Protein AF-A0A151WI60-F1 (afdb_monomer_lite)

Secondary structure (DSSP, 8-state):
--TTTS----SHHHHHHHHHHSSSSS--------GGG-B--HHHHHTS---SB-TTSPBP-GGG--EEEE-TT-TTEEEEESS--TTSPPEEEE---SSSPPPPGGG----BS--S--------SS--HHHHHHHHHHHHHHHHHHHHHHHHHTTSTTTHHHHHHHHHHHHHHHHHHHHHHH-HHHHHHHHT-TTTHHHHHHHHHHHHHHHHHHHTS--HHHHHHHHHHHHHHHHHHHHTTSTTHHHHHHHHHHHHH-

pLDDT: mean 81.34, std 10.95, range [43.22, 93.88]

Foldseek 3Di:
DVCVVVVDDDDPVVVVVCQQPVDPPDGDDDDDDDLQNAWDCVLVPVLWADDQAFPVRHGDDPVQWDDWDADPVQRQWIWTDSDPDPPDGTTIHGGHDPDDDRDDPVPRDIDRPDPDDPPPPPVPPQPDLVRLVVQLVVLQVQLLVLQLVLLVLLVPPPSLVSNVVSNVSSVVSNLVSLCSLQNPVRSVVCCPPPVQVVLSVLLVVLSVQLNCCVPPVSHSVSNNVSSVSNSVSSVVSSLVSDPCSVVVVVVVVVVVVD

Organism: NCBI:txid64791

Sequence (258 aa):
MSLKKNNLLFVPQDYYNVIKKCRKGNNFILNEMKQEDFISTRFLEDAVFKRVKNSNGETINWLKICWMRFLRNEPYKIFYKISMDENAEFKILDLLPRRGRPRKFENIVLTPLYKNIRQIVMDQTTLSWSTRIKGFAICFIVGILCSFLGSFALFLQKGLAVFAVFYTLGNIISLASTCFLMGPCNQFKKMFASTRIIATILVFVSIALTFFAAVHLHNPGLALLFIIIQSLAMTWYSLSYIPYARDAVKKTVEACVT

Radius of gyration: 32.62 Å; chains: 1; bounding box: 65×48×84 Å

Structure (mmCIF, N/CA/C/O backbone):
data_AF-A0A151WI60-F1
#
_entry.id   AF-A0A151WI60-F1
#
loop_
_atom_site.group_PDB
_atom_site.id
_atom_site.type_symbol
_atom_site.label_atom_id
_atom_site.label_alt_id
_atom_site.label_comp_id
_atom_site.label_asym_id
_atom_site.label_entity_id
_atom_site.label_seq_id
_atom_site.pdbx_PDB_ins_code
_atom_site.Cartn_x
_atom_site.Cartn_y
_atom_site.Cartn_z
_atom_site.occupancy
_atom_site.B_iso_or_equiv
_atom_site.auth_seq_id
_atom_site.auth_comp_id
_atom_site.auth_asym_id
_atom_site.auth_atom_id
_atom_site.pdbx_PDB_model_num
ATOM 1 N N . MET A 1 1 ? -11.661 12.453 -22.209 1.00 44.44 1 MET A N 1
ATOM 2 C CA . MET A 1 1 ? -13.138 12.546 -22.080 1.00 44.44 1 MET A CA 1
ATOM 3 C C . MET A 1 1 ? -13.867 11.209 -22.293 1.00 44.44 1 MET A C 1
ATOM 5 O O . MET A 1 1 ? -14.920 11.036 -21.701 1.00 44.44 1 MET A O 1
ATOM 9 N N . SER A 1 2 ? -13.324 10.244 -23.058 1.00 43.22 2 SER A N 1
ATOM 10 C CA . SER A 1 2 ? -14.007 8.960 -23.344 1.00 43.22 2 SER A CA 1
ATOM 11 C C . SER A 1 2 ? -14.120 7.992 -22.152 1.00 43.22 2 SER A C 1
ATOM 13 O O . SER A 1 2 ? -15.103 7.270 -22.049 1.00 43.22 2 SER A O 1
ATOM 15 N N . LEU A 1 3 ? -13.148 7.986 -21.232 1.00 49.28 3 LEU A N 1
ATOM 16 C CA . LEU A 1 3 ? -13.117 7.037 -20.106 1.00 49.28 3 LEU A CA 1
ATOM 17 C C . LEU A 1 3 ? -14.168 7.317 -19.019 1.00 49.28 3 LEU A C 1
ATOM 19 O O . LEU A 1 3 ? -14.596 6.398 -18.340 1.00 49.28 3 LEU A O 1
ATOM 23 N N . LYS A 1 4 ? -14.630 8.568 -18.880 1.00 50.47 4 LYS A N 1
ATOM 24 C CA . LYS A 1 4 ? -15.654 8.941 -17.885 1.00 50.47 4 LYS A CA 1
ATOM 25 C C . LYS A 1 4 ? -17.068 8.471 -18.259 1.00 50.47 4 LYS A C 1
ATOM 27 O O . LYS A 1 4 ? -17.947 8.503 -17.409 1.00 50.47 4 LYS A O 1
ATOM 32 N N . LYS A 1 5 ? -17.301 8.100 -19.527 1.00 50.84 5 LYS A N 1
ATOM 33 C CA . LYS A 1 5 ? -18.628 7.720 -20.046 1.00 50.84 5 LYS A CA 1
ATOM 34 C C . LYS A 1 5 ? -18.864 6.205 -20.019 1.00 50.84 5 LYS A C 1
ATOM 36 O O . LYS A 1 5 ? -20.001 5.778 -19.872 1.00 50.84 5 LYS A O 1
ATOM 41 N N . ASN A 1 6 ? -17.794 5.413 -20.099 1.00 48.19 6 ASN A N 1
ATOM 42 C CA . ASN A 1 6 ? -17.843 3.953 -20.052 1.00 48.19 6 ASN A CA 1
ATOM 43 C C . ASN A 1 6 ? -17.413 3.511 -18.656 1.00 48.19 6 ASN A C 1
ATOM 45 O O . ASN A 1 6 ? -16.252 3.188 -18.427 1.00 48.19 6 ASN A O 1
ATOM 49 N N . ASN A 1 7 ? -18.342 3.597 -17.707 1.00 49.25 7 ASN A N 1
ATOM 50 C CA . ASN A 1 7 ? -18.043 3.516 -16.280 1.00 49.25 7 ASN A CA 1
ATOM 51 C C . ASN A 1 7 ? -17.561 2.143 -15.794 1.00 49.25 7 ASN A C 1
ATOM 53 O O . ASN A 1 7 ? -17.327 1.990 -14.600 1.00 49.25 7 ASN A O 1
ATOM 57 N N . LEU A 1 8 ? -17.418 1.148 -16.671 1.00 55.81 8 LEU A N 1
ATOM 58 C CA . LEU A 1 8 ? -16.927 -0.168 -16.300 1.00 55.81 8 LEU A CA 1
ATOM 59 C C . LEU A 1 8 ? -16.112 -0.763 -17.458 1.00 55.81 8 LEU A C 1
ATOM 61 O O . LEU A 1 8 ? -16.660 -1.138 -18.490 1.00 55.81 8 LEU A O 1
ATOM 65 N N . LEU A 1 9 ? -14.791 -0.800 -17.290 1.00 56.47 9 LEU A N 1
ATOM 66 C CA . LEU A 1 9 ? -13.876 -1.565 -18.135 1.00 56.47 9 LEU A CA 1
ATOM 67 C C . LEU A 1 9 ? -13.762 -2.950 -17.497 1.00 56.47 9 LEU A C 1
ATOM 69 O O . LEU A 1 9 ? -13.073 -3.098 -16.488 1.00 56.47 9 LEU A O 1
ATOM 73 N N . PHE A 1 10 ? -14.480 -3.935 -18.028 1.00 62.12 10 PHE A N 1
ATOM 74 C CA . PHE A 1 10 ? -14.496 -5.286 -17.452 1.00 62.12 10 PHE A CA 1
ATOM 75 C C . PHE A 1 10 ? -13.665 -6.272 -18.260 1.00 62.12 10 PHE A C 1
ATOM 77 O O . PHE A 1 10 ? -13.147 -7.238 -17.703 1.00 62.12 10 PHE A O 1
ATOM 84 N N . VAL A 1 11 ? -13.524 -6.026 -19.564 1.00 70.00 11 VAL A N 1
ATOM 85 C CA . VAL A 1 11 ? -12.871 -6.948 -20.493 1.00 70.00 11 VAL A CA 1
ATOM 86 C C . VAL A 1 11 ? -11.735 -6.217 -21.217 1.00 70.00 11 VAL A C 1
ATOM 88 O O . VAL A 1 11 ? -11.893 -5.046 -21.571 1.00 70.00 11 VAL A O 1
ATOM 91 N N . PRO A 1 12 ? -10.588 -6.872 -21.494 1.00 72.00 12 PRO A N 1
ATOM 92 C CA . PRO A 1 12 ? -9.499 -6.282 -22.283 1.00 72.00 12 PRO A CA 1
ATOM 93 C C . PRO A 1 12 ? -9.959 -5.632 -23.600 1.00 72.00 12 PRO A C 1
ATOM 95 O O . PRO A 1 12 ? -9.422 -4.602 -24.006 1.00 72.00 12 PRO A O 1
ATOM 98 N N . GLN A 1 13 ? -11.019 -6.166 -24.212 1.00 78.25 13 GLN A N 1
ATOM 99 C CA . GLN A 1 13 ? -11.620 -5.626 -25.430 1.00 78.25 13 GLN A CA 1
ATOM 100 C C . GLN A 1 13 ? -12.123 -4.181 -25.283 1.00 78.25 13 GLN A C 1
ATOM 102 O O . GLN A 1 13 ? -12.049 -3.391 -26.229 1.00 78.25 13 GLN A O 1
ATOM 107 N N . ASP A 1 14 ? -12.595 -3.801 -24.095 1.00 79.62 14 ASP A N 1
ATOM 108 C CA . ASP A 1 14 ? -13.085 -2.448 -23.839 1.00 79.62 14 ASP A CA 1
ATOM 109 C C . ASP A 1 14 ? -11.941 -1.432 -23.927 1.00 79.62 14 ASP A C 1
ATOM 111 O O . ASP A 1 14 ? -12.105 -0.345 -24.489 1.00 79.62 14 ASP A O 1
ATOM 115 N N . TYR A 1 15 ? -10.748 -1.813 -23.461 1.00 78.69 15 TYR A N 1
ATOM 116 C CA . TYR A 1 15 ? -9.545 -0.991 -23.569 1.00 78.69 15 TYR A CA 1
ATOM 117 C C . TYR A 1 15 ? -9.140 -0.781 -25.028 1.00 78.69 15 TYR A C 1
ATOM 119 O O . TYR A 1 15 ? -8.854 0.349 -25.429 1.00 78.69 15 TYR A O 1
ATOM 127 N N . TYR A 1 16 ? -9.175 -1.836 -25.845 1.00 83.50 16 TYR A N 1
ATOM 128 C CA . TYR A 1 16 ? -8.867 -1.754 -27.275 1.00 83.50 16 TYR A CA 1
ATOM 129 C C . TYR A 1 16 ? -9.793 -0.777 -28.000 1.00 83.50 16 TYR A C 1
ATOM 131 O O . TYR A 1 16 ? -9.340 0.077 -28.769 1.00 83.50 16 TYR A O 1
ATOM 139 N N . ASN A 1 17 ? -11.090 -0.847 -27.702 1.00 81.69 17 ASN A N 1
ATOM 140 C CA . ASN A 1 17 ? -12.099 0.035 -28.280 1.00 81.69 17 ASN A CA 1
ATOM 141 C C . ASN A 1 17 ? -11.917 1.496 -27.852 1.00 81.69 17 ASN A C 1
ATOM 143 O O . ASN A 1 17 ? -12.083 2.401 -28.675 1.00 81.69 17 ASN A O 1
ATOM 147 N N . VAL A 1 18 ? -11.547 1.739 -26.591 1.00 82.31 18 VAL A N 1
ATOM 148 C CA . VAL A 1 18 ? -11.238 3.088 -26.093 1.00 82.31 18 VAL A CA 1
ATOM 149 C C . VAL A 1 18 ? -10.007 3.656 -26.794 1.00 82.31 18 VAL A C 1
ATOM 151 O O . VAL A 1 18 ? -10.064 4.781 -27.285 1.00 82.31 18 VAL A O 1
ATOM 154 N N . ILE A 1 19 ? -8.919 2.887 -26.900 1.00 83.25 19 ILE A N 1
ATOM 155 C CA . ILE A 1 19 ? -7.677 3.339 -27.545 1.00 83.25 19 ILE A CA 1
ATOM 156 C C . ILE A 1 19 ? -7.929 3.686 -29.017 1.00 83.25 19 ILE A C 1
ATOM 158 O O . ILE A 1 19 ? -7.551 4.772 -29.458 1.00 83.25 19 ILE A O 1
ATOM 162 N N . LYS A 1 20 ? -8.643 2.827 -29.759 1.00 82.94 20 LYS A N 1
ATOM 163 C CA . LYS A 1 20 ? -8.991 3.072 -31.171 1.00 82.94 20 LYS A CA 1
ATOM 164 C C . LYS A 1 20 ? -9.796 4.364 -31.364 1.00 82.94 20 LYS A C 1
ATOM 166 O O . LYS A 1 20 ? -9.563 5.081 -32.331 1.00 82.94 20 LYS A O 1
ATOM 171 N N . LYS A 1 21 ? -10.714 4.682 -30.441 1.00 81.00 21 LYS A N 1
ATOM 172 C CA . LYS A 1 21 ? -11.628 5.842 -30.526 1.00 81.00 21 LYS A CA 1
ATOM 173 C C . LYS A 1 21 ? -11.122 7.103 -29.814 1.00 81.00 21 LYS A C 1
ATOM 175 O O . LYS A 1 21 ? -11.803 8.127 -29.830 1.00 81.00 21 LYS A O 1
ATOM 180 N N . CYS A 1 22 ? -9.954 7.052 -29.171 1.00 80.12 22 CYS A N 1
ATOM 181 C CA . CYS A 1 22 ? -9.444 8.160 -28.360 1.00 80.12 22 CYS A CA 1
ATOM 182 C C . CYS A 1 22 ? -9.104 9.419 -29.178 1.00 80.12 22 CYS A C 1
ATOM 184 O O . CYS A 1 22 ? -9.192 10.524 -28.641 1.00 80.12 22 CYS A O 1
ATOM 186 N N . ARG A 1 23 ? -8.737 9.280 -30.458 1.00 80.94 23 ARG A N 1
ATOM 187 C CA . ARG A 1 23 ? -8.400 10.397 -31.355 1.00 80.94 23 ARG A CA 1
ATOM 188 C C . ARG A 1 23 ? -9.469 10.529 -32.443 1.00 80.94 23 ARG A C 1
ATOM 190 O O . ARG A 1 23 ? -9.835 9.539 -33.054 1.00 80.94 23 ARG A O 1
ATOM 197 N N . LYS A 1 24 ? -9.977 11.743 -32.687 1.00 75.25 24 LYS A N 1
ATOM 198 C CA . LYS A 1 24 ? -10.906 12.017 -33.800 1.00 75.25 24 LYS A CA 1
ATOM 199 C C . LYS A 1 24 ? -10.102 12.226 -35.091 1.00 75.25 24 LYS A C 1
ATOM 201 O O . LYS A 1 24 ? -9.196 13.056 -35.106 1.00 75.25 24 LYS A O 1
ATOM 206 N N . GLY A 1 25 ? -10.419 11.480 -36.149 1.00 78.38 25 GLY A N 1
ATOM 207 C CA . GLY A 1 25 ? -9.764 11.563 -37.463 1.00 78.38 25 GLY A CA 1
ATOM 208 C C . GLY A 1 25 ? -8.663 10.517 -37.639 1.00 78.38 25 GLY A C 1
ATOM 209 O O . GLY A 1 25 ? -8.888 9.488 -38.267 1.00 78.38 25 GLY A O 1
ATOM 210 N N . ASN A 1 26 ? -7.492 10.747 -37.040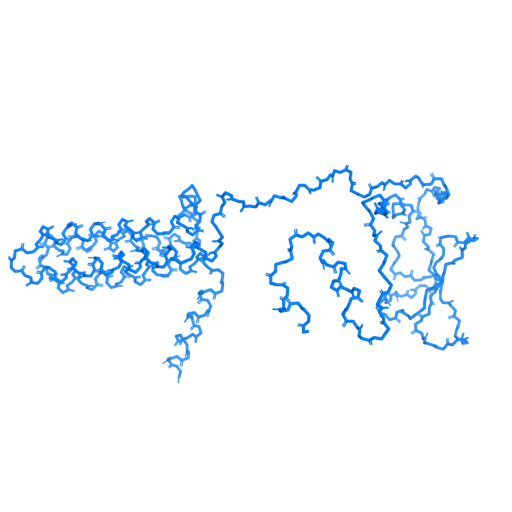 1.00 80.31 26 ASN A N 1
ATOM 211 C CA . ASN A 1 26 ? -6.360 9.817 -37.136 1.00 80.31 26 ASN A CA 1
ATOM 212 C C . ASN A 1 26 ? -6.398 8.807 -35.986 1.00 80.31 26 ASN A C 1
ATOM 214 O O . ASN A 1 26 ? -5.727 8.992 -34.968 1.00 80.31 26 ASN A O 1
ATOM 218 N N . ASN A 1 27 ? -7.212 7.765 -36.134 1.00 82.56 27 ASN A N 1
ATOM 219 C CA . ASN A 1 27 ? -7.301 6.690 -35.148 1.00 82.56 27 ASN A CA 1
ATOM 220 C C . ASN A 1 27 ? -5.934 6.010 -34.958 1.00 82.56 27 ASN A C 1
ATOM 222 O O . ASN A 1 27 ? -5.150 5.885 -35.900 1.00 82.56 27 ASN A O 1
ATOM 226 N N . PHE A 1 28 ? -5.646 5.552 -33.739 1.00 83.88 28 PHE A N 1
ATOM 227 C CA . PHE A 1 28 ? -4.436 4.774 -33.482 1.00 83.88 28 PHE A CA 1
ATOM 228 C C . PHE A 1 28 ? -4.532 3.393 -34.141 1.00 83.88 28 PHE A C 1
ATOM 230 O O . PHE A 1 28 ? -5.570 2.733 -34.062 1.00 83.88 28 PHE A O 1
ATOM 237 N N . ILE A 1 29 ? -3.428 2.940 -34.738 1.00 85.25 29 ILE A N 1
ATOM 238 C CA . ILE A 1 29 ? -3.278 1.555 -35.189 1.00 85.25 29 ILE A CA 1
ATOM 239 C C . ILE A 1 29 ? -2.997 0.716 -33.945 1.00 85.25 29 ILE A C 1
ATOM 241 O O . ILE A 1 29 ? -1.941 0.835 -33.326 1.00 85.25 29 ILE A O 1
ATOM 245 N N . LEU A 1 30 ? -3.975 -0.090 -33.545 1.00 84.44 30 LEU A N 1
ATOM 246 C CA . LEU A 1 30 ? -3.828 -0.994 -32.415 1.00 84.44 30 LEU A CA 1
ATOM 247 C C . LEU A 1 30 ? -3.271 -2.327 -32.918 1.00 84.44 30 LEU A C 1
ATOM 249 O O . LEU A 1 30 ? -3.946 -3.007 -33.688 1.00 84.44 30 LEU A O 1
ATOM 253 N N . ASN A 1 31 ? -2.078 -2.694 -32.456 1.00 86.81 31 ASN A N 1
ATOM 254 C CA . ASN A 1 31 ? -1.541 -4.037 -32.637 1.00 86.81 31 ASN A CA 1
ATOM 255 C C . ASN A 1 31 ? -1.786 -4.844 -31.357 1.00 86.81 31 ASN A C 1
ATOM 257 O O . ASN A 1 31 ? -1.260 -4.504 -30.294 1.00 86.81 31 ASN A O 1
ATOM 261 N N . GLU A 1 32 ? -2.638 -5.860 -31.442 1.00 85.62 32 GLU A N 1
ATOM 262 C CA . GLU A 1 32 ? -2.991 -6.705 -30.304 1.00 85.62 32 GLU A CA 1
ATOM 263 C C . GLU A 1 32 ? -1.873 -7.724 -30.076 1.00 85.62 32 GLU A C 1
ATOM 265 O O . GLU A 1 32 ? -1.683 -8.634 -30.876 1.00 85.62 32 GLU A O 1
ATOM 270 N N . MET A 1 33 ? -1.119 -7.547 -28.990 1.00 83.75 33 MET A N 1
ATOM 271 C CA . MET A 1 33 ? -0.059 -8.479 -28.611 1.00 83.75 33 MET A CA 1
ATOM 272 C C . MET A 1 33 ? -0.630 -9.616 -27.771 1.00 83.75 33 MET A C 1
ATOM 274 O O . MET A 1 33 ? -1.322 -9.389 -26.772 1.00 83.75 33 MET A O 1
ATOM 278 N N . LYS A 1 34 ? -0.296 -10.842 -28.150 1.00 83.88 34 LYS A N 1
ATOM 279 C CA . LYS A 1 34 ? -0.601 -12.056 -27.400 1.00 83.88 34 LYS A CA 1
ATOM 280 C C . LYS A 1 34 ? 0.530 -12.384 -26.436 1.00 83.88 34 LYS A C 1
ATOM 282 O O . LYS A 1 34 ? 1.647 -11.894 -26.556 1.00 83.88 34 LYS A O 1
ATOM 287 N N . GLN A 1 35 ? 0.257 -13.272 -25.482 1.00 80.19 35 GLN A N 1
ATOM 288 C CA . GLN A 1 35 ? 1.266 -13.736 -24.525 1.00 80.19 35 GLN A CA 1
ATOM 289 C C . GLN A 1 35 ? 2.497 -14.356 -25.216 1.00 80.19 35 GLN A C 1
ATOM 291 O O . GLN A 1 35 ? 3.612 -14.196 -24.725 1.00 80.19 35 GLN A O 1
ATOM 296 N N . GLU A 1 36 ? 2.292 -15.028 -26.351 1.00 84.25 36 GLU A N 1
ATOM 297 C CA . GLU A 1 36 ? 3.346 -15.635 -27.176 1.00 84.25 36 GLU A CA 1
ATOM 298 C C . GLU A 1 36 ? 4.303 -14.612 -27.807 1.00 84.25 36 GLU A C 1
ATOM 300 O O . GLU A 1 36 ? 5.475 -14.927 -28.005 1.00 84.25 36 GLU A O 1
ATOM 305 N N . ASP A 1 37 ? 3.855 -13.370 -28.010 1.00 87.94 37 ASP A N 1
ATOM 306 C CA . ASP A 1 37 ? 4.690 -12.290 -28.550 1.00 87.94 37 ASP A CA 1
ATOM 307 C C . ASP A 1 37 ? 5.709 -11.774 -27.518 1.00 87.94 37 ASP A C 1
ATOM 309 O O . ASP A 1 37 ? 6.698 -11.123 -27.863 1.00 87.94 37 ASP A O 1
ATOM 313 N N . PHE A 1 38 ? 5.502 -12.073 -26.229 1.00 88.19 38 PHE A N 1
ATOM 314 C CA . PHE A 1 38 ? 6.417 -11.683 -25.161 1.00 88.19 38 PHE A CA 1
ATOM 315 C C . PHE A 1 38 ? 7.513 -12.729 -24.983 1.00 88.19 38 PHE A C 1
ATOM 317 O O . PHE A 1 38 ? 7.348 -13.747 -24.306 1.00 88.19 38 PHE A O 1
ATOM 324 N N . ILE A 1 39 ? 8.677 -12.433 -25.546 1.00 90.88 39 ILE A N 1
ATOM 325 C CA . ILE A 1 39 ? 9.860 -13.292 -25.521 1.00 90.88 39 ILE A CA 1
ATOM 326 C C . ILE A 1 39 ? 10.828 -12.849 -24.414 1.00 90.88 39 ILE A C 1
ATOM 328 O O . ILE A 1 39 ? 11.001 -11.662 -24.142 1.00 90.88 39 ILE A O 1
ATOM 332 N N . SER A 1 40 ? 11.484 -13.808 -23.758 1.00 90.44 40 SER A N 1
ATOM 333 C CA . SER A 1 40 ? 12.514 -13.535 -22.755 1.00 90.44 40 SER A CA 1
ATOM 334 C C . SER A 1 40 ? 13.845 -13.138 -23.394 1.00 90.44 40 SER A C 1
ATOM 336 O O . SER A 1 40 ? 14.400 -13.875 -24.206 1.00 90.44 40 SER A O 1
ATOM 338 N N . THR A 1 41 ? 14.410 -12.015 -22.949 1.00 89.88 41 THR A N 1
ATOM 339 C CA . THR A 1 41 ? 15.728 -11.515 -23.378 1.00 89.88 41 THR A CA 1
ATOM 340 C C . THR A 1 41 ? 16.897 -12.100 -22.589 1.00 89.88 41 THR A C 1
ATOM 342 O O . THR A 1 41 ? 18.045 -11.832 -22.929 1.00 89.88 41 THR A O 1
ATOM 345 N N . ARG A 1 42 ? 16.647 -12.915 -21.554 1.00 87.69 42 ARG A N 1
ATOM 346 C CA . ARG A 1 42 ? 17.691 -13.372 -20.616 1.00 87.69 42 ARG A CA 1
ATOM 347 C C . ARG A 1 42 ? 18.875 -14.038 -21.309 1.00 87.69 42 ARG A C 1
ATOM 349 O O . ARG A 1 42 ? 20.011 -13.662 -21.065 1.00 87.69 42 ARG A O 1
ATOM 356 N N . PHE A 1 43 ? 18.614 -14.967 -22.225 1.00 87.56 43 PHE A N 1
ATOM 357 C CA . PHE A 1 43 ? 19.687 -15.672 -22.927 1.00 87.56 43 PHE A CA 1
ATOM 358 C C . PHE A 1 43 ? 20.504 -14.767 -23.861 1.00 87.56 43 PHE A C 1
ATOM 360 O O . PHE A 1 43 ? 21.682 -15.039 -24.087 1.00 87.56 43 PHE A O 1
ATOM 367 N N . LEU A 1 44 ? 19.897 -13.696 -24.386 1.00 87.50 44 LEU A N 1
ATOM 368 C CA . LEU A 1 44 ? 20.602 -12.676 -25.165 1.00 87.50 44 LEU A CA 1
ATOM 369 C C . LEU A 1 44 ? 21.456 -11.788 -24.255 1.00 87.50 44 LEU A C 1
ATOM 371 O O . LEU A 1 44 ? 22.594 -11.479 -24.596 1.00 87.50 44 LEU A O 1
ATOM 375 N N . GLU A 1 45 ? 20.927 -11.415 -23.089 1.00 86.94 45 GLU A N 1
ATOM 376 C CA . GLU A 1 45 ? 21.662 -10.641 -22.087 1.00 86.94 45 GLU A CA 1
ATOM 377 C C . GLU A 1 45 ? 22.869 -11.408 -21.547 1.00 86.94 45 GLU A C 1
ATOM 379 O O . GLU A 1 45 ? 23.947 -10.831 -21.455 1.00 86.94 45 GLU A O 1
ATOM 384 N N . ASP A 1 46 ? 22.726 -12.705 -21.268 1.00 85.38 46 ASP A N 1
ATOM 385 C CA . ASP A 1 46 ? 23.826 -13.565 -20.810 1.00 85.38 46 ASP A CA 1
ATOM 386 C C . ASP A 1 46 ? 24.915 -13.749 -21.881 1.00 85.38 46 ASP A C 1
ATOM 388 O O . ASP A 1 46 ? 26.075 -14.022 -21.567 1.00 85.38 46 ASP A O 1
ATOM 392 N N . ALA A 1 47 ? 24.557 -13.615 -23.162 1.00 86.06 47 ALA A N 1
ATOM 393 C CA . ALA A 1 47 ? 25.500 -13.706 -24.275 1.00 86.06 47 ALA A CA 1
ATOM 394 C C . ALA A 1 47 ? 26.317 -12.418 -24.486 1.00 86.06 47 ALA A C 1
ATOM 396 O O . ALA A 1 47 ? 27.309 -12.442 -25.221 1.00 86.06 47 ALA A O 1
ATOM 397 N N . VAL A 1 48 ? 25.911 -11.311 -23.861 1.00 87.62 48 VAL A N 1
ATOM 398 C CA . VAL A 1 48 ? 26.469 -9.970 -24.044 1.00 87.62 48 VAL A CA 1
ATOM 399 C C . VAL A 1 48 ? 27.122 -9.483 -22.755 1.00 87.62 48 VAL A C 1
ATOM 401 O O . VAL A 1 48 ? 26.616 -9.673 -21.654 1.00 87.62 48 VAL A O 1
ATOM 404 N N . PHE A 1 49 ? 28.241 -8.768 -22.870 1.00 86.19 49 PHE A N 1
ATOM 405 C CA . PHE A 1 49 ? 28.801 -8.067 -21.721 1.00 86.19 49 PHE A CA 1
ATOM 406 C C . PHE A 1 49 ? 28.267 -6.635 -21.631 1.00 86.19 49 PHE A C 1
ATOM 408 O O . PHE A 1 49 ? 28.500 -5.817 -22.521 1.00 86.19 49 PHE A O 1
ATOM 415 N N . LYS A 1 50 ? 27.619 -6.290 -20.513 1.00 83.25 50 LYS A N 1
ATOM 416 C CA . LYS A 1 50 ? 27.163 -4.917 -20.242 1.00 83.25 50 LYS A CA 1
ATOM 417 C C . LYS A 1 50 ? 28.372 -3.994 -20.046 1.00 83.25 50 LYS A C 1
ATOM 419 O O . LYS A 1 50 ? 29.152 -4.147 -19.105 1.00 83.25 50 LYS A O 1
ATOM 424 N N . ARG A 1 51 ? 28.554 -3.042 -20.962 1.00 83.81 51 ARG A N 1
ATOM 425 C CA . ARG A 1 51 ? 29.673 -2.089 -20.967 1.00 83.81 51 ARG A CA 1
ATOM 426 C C . ARG A 1 51 ? 29.257 -0.742 -20.386 1.00 83.81 51 ARG A C 1
ATOM 428 O O . ARG A 1 51 ? 28.168 -0.247 -20.653 1.00 83.81 51 ARG A O 1
ATOM 435 N N . VAL A 1 52 ? 30.174 -0.136 -19.636 1.00 83.81 52 VAL A N 1
ATOM 436 C CA . VAL A 1 52 ? 30.042 1.235 -19.105 1.00 83.81 52 VAL A CA 1
ATOM 437 C C . VAL A 1 52 ? 30.815 2.242 -19.965 1.00 83.81 52 VAL A C 1
ATOM 439 O O . VAL A 1 52 ? 30.481 3.424 -19.996 1.00 83.81 52 VAL A O 1
ATOM 442 N N . LYS A 1 53 ? 31.837 1.766 -20.685 1.00 88.19 53 LYS A N 1
ATOM 443 C CA . LYS A 1 53 ? 32.696 2.565 -21.560 1.00 88.19 53 LYS A CA 1
ATOM 444 C C . LYS A 1 53 ? 32.573 2.106 -23.009 1.00 88.19 53 LYS A C 1
ATOM 446 O O . LYS A 1 53 ? 32.352 0.917 -23.249 1.00 88.19 53 LYS A O 1
ATOM 451 N N . ASN A 1 54 ? 32.719 3.039 -23.941 1.00 88.69 54 ASN A N 1
ATOM 452 C CA . ASN A 1 54 ? 32.769 2.751 -25.371 1.00 88.69 54 ASN A CA 1
ATOM 453 C C . ASN A 1 54 ? 34.135 2.187 -25.790 1.00 88.69 54 ASN A C 1
ATOM 455 O O . ASN A 1 54 ? 35.054 2.087 -24.972 1.00 88.69 54 ASN A O 1
ATOM 459 N N . SER A 1 55 ? 34.271 1.820 -27.066 1.00 88.00 55 SER A N 1
ATOM 460 C CA . SER A 1 55 ? 35.534 1.301 -27.611 1.00 88.00 55 SER A CA 1
ATOM 461 C C . SER A 1 55 ? 36.688 2.312 -27.529 1.00 88.00 55 SER A C 1
ATOM 463 O O . SER A 1 55 ? 37.843 1.905 -27.493 1.00 88.00 55 SER A O 1
ATOM 465 N N . ASN A 1 56 ? 36.380 3.608 -27.409 1.00 86.38 56 ASN A N 1
ATOM 466 C CA . ASN A 1 56 ? 37.354 4.695 -27.269 1.00 86.38 56 ASN A CA 1
ATOM 467 C C . ASN A 1 56 ? 37.707 4.996 -25.794 1.00 86.38 56 ASN A C 1
ATOM 469 O O . ASN A 1 56 ? 38.480 5.907 -25.517 1.00 86.38 56 ASN A O 1
ATOM 473 N N . GLY A 1 57 ? 37.141 4.258 -24.829 1.00 85.56 57 GLY A N 1
ATOM 474 C CA . GLY A 1 57 ? 37.407 4.423 -23.395 1.00 85.56 57 GLY A CA 1
ATOM 475 C C . GLY A 1 57 ? 36.579 5.500 -22.680 1.00 85.56 57 GLY A C 1
ATOM 476 O O . GLY A 1 57 ? 36.729 5.673 -21.466 1.00 85.56 57 GLY A O 1
ATOM 477 N N . GLU A 1 58 ? 35.673 6.182 -23.379 1.00 88.75 58 GLU A N 1
ATOM 478 C CA . GLU A 1 58 ? 34.775 7.195 -22.818 1.00 88.75 58 GLU A CA 1
ATOM 479 C C . GLU A 1 58 ? 33.578 6.548 -22.109 1.00 88.75 58 GLU A C 1
ATOM 481 O O . GLU A 1 58 ? 33.026 5.547 -22.571 1.00 88.75 58 GLU A O 1
ATOM 486 N N . THR A 1 59 ? 33.123 7.144 -21.006 1.00 89.62 59 THR A N 1
ATOM 487 C CA . THR A 1 59 ? 31.920 6.693 -20.290 1.00 89.62 59 THR A CA 1
ATOM 488 C C . THR A 1 59 ? 30.655 6.988 -21.094 1.00 89.62 59 THR A C 1
ATOM 490 O O . THR A 1 59 ? 30.456 8.098 -21.588 1.00 89.62 59 THR A O 1
ATOM 493 N N . ILE A 1 60 ? 29.761 6.004 -21.186 1.00 89.00 60 ILE A N 1
ATOM 494 C CA . ILE A 1 60 ? 28.515 6.122 -21.946 1.00 89.00 60 ILE A CA 1
ATOM 495 C C . ILE A 1 60 ? 27.414 6.684 -21.057 1.00 89.00 60 ILE A C 1
ATOM 497 O O . ILE A 1 60 ? 27.061 6.098 -20.034 1.00 89.00 60 ILE A O 1
ATOM 501 N N . ASN A 1 61 ? 26.820 7.794 -21.489 1.00 89.31 61 ASN A N 1
ATOM 502 C CA . ASN A 1 61 ? 25.581 8.294 -20.915 1.00 89.31 61 ASN A CA 1
ATOM 503 C C . ASN A 1 61 ? 24.400 7.879 -21.799 1.00 89.31 61 ASN A C 1
ATOM 505 O O . ASN A 1 61 ? 24.100 8.539 -22.793 1.00 89.31 61 ASN A O 1
ATOM 509 N N . TRP A 1 62 ? 23.734 6.791 -21.410 1.00 87.75 62 TRP A N 1
ATOM 510 C CA . TRP A 1 62 ? 22.608 6.208 -22.143 1.00 87.75 62 TRP A CA 1
ATOM 511 C C . TRP A 1 62 ? 21.445 7.183 -22.363 1.00 87.75 62 TRP A C 1
ATOM 513 O O . TRP A 1 62 ? 20.794 7.118 -23.397 1.00 87.75 62 TRP A O 1
ATOM 523 N N . LEU A 1 63 ? 21.220 8.125 -21.440 1.00 90.88 63 LEU A N 1
ATOM 524 C CA . LEU A 1 63 ? 20.118 9.091 -21.525 1.00 90.88 63 LEU A CA 1
ATOM 525 C C . LEU A 1 63 ? 20.354 10.198 -22.559 1.00 90.88 63 LEU A C 1
ATOM 527 O O . LEU A 1 63 ? 19.408 10.872 -22.951 1.00 90.88 63 LEU A O 1
ATOM 531 N N . LYS A 1 64 ? 21.606 10.408 -22.986 1.00 90.31 64 LYS A N 1
ATOM 532 C CA . LYS A 1 64 ? 21.957 11.411 -24.002 1.00 90.31 64 LYS A CA 1
ATOM 533 C C . LYS A 1 64 ? 22.003 10.832 -25.418 1.00 90.31 64 LYS A C 1
ATOM 535 O O . LYS A 1 64 ? 22.277 11.567 -26.358 1.00 90.31 64 LYS A O 1
ATOM 540 N N . ILE A 1 65 ? 21.810 9.524 -25.582 1.00 91.69 65 ILE A N 1
ATOM 541 C CA . ILE A 1 65 ? 21.860 8.891 -26.900 1.00 91.69 65 ILE A CA 1
ATOM 542 C C . ILE A 1 65 ? 20.609 9.280 -27.691 1.00 91.69 65 ILE A C 1
ATOM 544 O O . ILE A 1 65 ? 19.491 9.073 -27.231 1.00 91.69 65 ILE A O 1
ATOM 548 N N . CYS A 1 66 ? 20.813 9.803 -28.898 1.00 91.75 66 CYS A N 1
ATOM 549 C CA . CYS A 1 66 ? 19.741 10.198 -29.810 1.00 91.75 66 CYS A CA 1
ATOM 550 C C . CYS A 1 66 ? 19.528 9.184 -30.940 1.00 91.75 66 CYS A C 1
ATOM 552 O O . CYS A 1 66 ? 18.405 9.009 -31.401 1.00 91.75 66 CYS A O 1
ATOM 554 N N . TRP A 1 67 ? 20.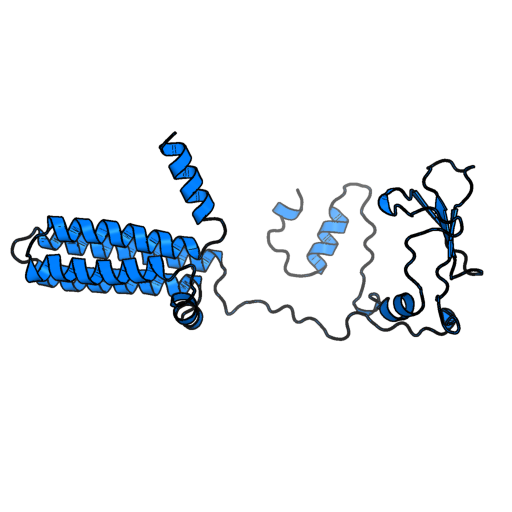590 8.492 -31.364 1.00 92.25 67 TRP A N 1
ATOM 555 C CA . TRP A 1 67 ? 20.539 7.513 -32.451 1.00 92.25 67 TRP A CA 1
ATOM 556 C C . TRP A 1 67 ? 21.176 6.207 -32.013 1.00 92.25 67 TRP A C 1
ATOM 558 O O . TRP A 1 67 ? 22.255 6.215 -31.421 1.00 92.25 67 TRP A O 1
ATOM 568 N N . MET A 1 68 ? 20.547 5.089 -32.367 1.00 92.94 68 MET A N 1
ATOM 569 C CA . MET A 1 68 ? 21.110 3.750 -32.223 1.00 92.94 68 MET A CA 1
ATOM 570 C C . MET A 1 68 ? 20.955 3.003 -33.541 1.00 92.94 68 MET A C 1
ATOM 572 O O . MET A 1 68 ? 19.888 3.010 -34.151 1.00 92.94 68 MET A O 1
ATOM 576 N N . ARG A 1 69 ? 22.024 2.346 -33.976 1.00 92.69 69 ARG A N 1
ATOM 577 C CA . ARG A 1 69 ? 22.075 1.552 -35.195 1.00 92.69 69 ARG A CA 1
ATOM 578 C C . ARG A 1 69 ? 22.669 0.187 -34.881 1.00 92.69 69 ARG A C 1
ATOM 580 O O . ARG A 1 69 ? 23.703 0.070 -34.224 1.00 92.69 69 ARG A O 1
ATOM 587 N N . PHE A 1 70 ? 22.003 -0.834 -35.403 1.00 91.50 70 PHE A N 1
ATOM 588 C CA . PHE A 1 70 ? 22.384 -2.232 -35.272 1.00 91.50 70 PHE A CA 1
ATOM 589 C C . PHE A 1 70 ? 22.590 -2.805 -36.670 1.00 91.50 70 PHE A C 1
ATOM 591 O O . PHE A 1 70 ? 21.744 -2.628 -37.548 1.00 91.50 70 PHE A O 1
ATOM 598 N N . LEU A 1 71 ? 23.724 -3.464 -36.890 1.00 91.31 71 LEU A N 1
ATOM 599 C CA . LEU A 1 71 ? 24.044 -4.109 -38.159 1.00 91.31 71 LEU A CA 1
ATOM 600 C C . LEU A 1 71 ? 23.943 -5.620 -37.985 1.00 91.31 71 LEU A C 1
ATOM 602 O O . LEU A 1 71 ? 24.548 -6.178 -37.074 1.00 91.31 71 LEU A O 1
ATOM 606 N N . ARG A 1 72 ? 23.224 -6.296 -38.889 1.00 87.88 72 ARG A N 1
ATOM 607 C CA . ARG A 1 72 ? 23.090 -7.762 -38.855 1.00 87.88 72 ARG A CA 1
ATOM 608 C C . ARG A 1 72 ? 24.453 -8.464 -38.950 1.00 87.88 72 ARG A C 1
ATOM 610 O O . ARG A 1 72 ? 24.661 -9.473 -38.290 1.00 87.88 72 ARG A O 1
ATOM 617 N N . ASN A 1 73 ? 25.378 -7.890 -39.720 1.00 90.06 73 ASN A N 1
ATOM 618 C CA . ASN A 1 73 ? 26.718 -8.440 -39.939 1.00 90.06 73 ASN A CA 1
ATOM 619 C C . ASN A 1 73 ? 27.634 -8.296 -38.711 1.00 90.06 73 ASN A C 1
ATOM 621 O O . ASN A 1 73 ? 28.594 -9.046 -38.572 1.00 90.06 73 ASN A O 1
ATOM 625 N N . GLU A 1 74 ? 27.342 -7.351 -37.814 1.00 89.62 74 GLU A N 1
ATOM 626 C CA . GLU A 1 74 ? 28.145 -7.071 -36.620 1.00 89.62 74 GLU A CA 1
ATOM 627 C C . GLU A 1 74 ? 27.252 -7.027 -35.372 1.00 89.62 74 GLU A C 1
ATOM 629 O O . GLU A 1 74 ? 27.062 -5.974 -34.759 1.00 89.62 74 GLU A O 1
ATOM 634 N N . PRO A 1 75 ? 26.687 -8.169 -34.955 1.00 86.75 75 PRO A N 1
ATOM 635 C CA . PRO A 1 75 ? 25.584 -8.180 -33.999 1.00 86.75 75 PRO A CA 1
ATOM 636 C C . PRO A 1 75 ? 26.017 -7.857 -32.557 1.00 86.75 75 PRO A C 1
ATOM 638 O O . PRO A 1 75 ? 25.178 -7.613 -31.695 1.00 86.75 75 PRO A O 1
ATOM 641 N N . TYR A 1 76 ? 27.326 -7.833 -32.288 1.00 89.44 76 TYR A N 1
ATOM 642 C CA . TYR A 1 76 ? 27.908 -7.437 -31.003 1.00 89.44 76 TYR A CA 1
ATOM 643 C C . TYR A 1 76 ? 28.302 -5.960 -30.928 1.00 89.44 76 TYR A C 1
ATOM 645 O O . TYR A 1 76 ? 28.831 -5.526 -29.907 1.00 89.44 76 TYR A O 1
ATOM 653 N N . LYS A 1 77 ? 28.073 -5.172 -31.979 1.00 91.69 77 LYS A N 1
ATOM 654 C CA . LYS A 1 77 ? 28.385 -3.744 -31.968 1.00 91.69 77 LYS A CA 1
ATOM 655 C C . LYS A 1 77 ? 27.103 -2.932 -31.955 1.00 91.69 77 LYS A C 1
ATOM 657 O O . LYS A 1 77 ? 26.213 -3.129 -32.780 1.00 91.69 77 LYS A O 1
ATOM 662 N N . ILE A 1 78 ? 27.037 -1.986 -31.026 1.00 92.94 78 ILE A N 1
ATOM 663 C CA . ILE A 1 78 ? 26.034 -0.925 -31.051 1.00 92.94 78 ILE A CA 1
ATOM 664 C C . ILE A 1 78 ? 26.712 0.334 -31.568 1.00 92.94 78 ILE A C 1
ATOM 666 O O . ILE A 1 78 ? 27.669 0.826 -30.970 1.00 92.94 78 ILE A O 1
ATOM 670 N N . PHE A 1 79 ? 26.185 0.869 -32.662 1.00 93.88 79 PHE A N 1
ATOM 671 C CA . PHE A 1 79 ? 26.580 2.163 -33.197 1.00 93.88 79 PHE A CA 1
ATOM 672 C C . PHE A 1 79 ? 25.618 3.207 -32.655 1.00 93.88 79 PHE A C 1
ATOM 674 O O . PHE A 1 79 ? 24.407 3.053 -32.800 1.00 93.88 79 PHE A O 1
ATOM 681 N N . TYR A 1 80 ? 26.117 4.264 -32.025 1.00 93.38 80 TYR A N 1
ATOM 682 C CA . TYR A 1 80 ? 25.248 5.278 -31.438 1.00 93.38 80 TYR A CA 1
ATOM 683 C C . TYR A 1 80 ? 25.762 6.703 -31.653 1.00 93.38 80 TYR A C 1
ATOM 685 O O . TYR A 1 80 ? 26.966 6.933 -31.773 1.00 93.38 80 TYR A O 1
ATOM 693 N N . LYS A 1 81 ? 24.840 7.670 -31.684 1.00 93.06 81 LYS A N 1
ATOM 694 C CA . LYS A 1 81 ? 25.156 9.107 -31.701 1.00 93.06 81 LYS A CA 1
ATOM 695 C C . LYS A 1 81 ? 24.484 9.815 -30.538 1.00 93.06 81 LYS A C 1
ATOM 697 O O . LYS A 1 81 ? 23.382 9.459 -30.124 1.00 93.06 81 LYS A O 1
ATOM 702 N N . ILE A 1 82 ? 25.164 10.837 -30.036 1.00 89.94 82 ILE A N 1
ATOM 703 C CA . ILE A 1 82 ? 24.666 11.729 -28.980 1.00 89.94 82 ILE A CA 1
ATOM 704 C C . ILE A 1 82 ? 24.075 13.010 -29.596 1.00 89.94 82 ILE A C 1
ATOM 706 O O . ILE A 1 82 ? 23.204 13.633 -29.007 1.00 89.94 82 ILE A O 1
ATOM 710 N N . SER A 1 83 ? 24.535 13.398 -30.789 1.00 88.31 83 SER A N 1
ATOM 711 C CA . SER A 1 83 ? 23.995 14.535 -31.537 1.00 88.31 83 SER A CA 1
ATOM 712 C C . SER A 1 83 ? 22.845 14.101 -32.450 1.00 88.31 83 SER A C 1
ATOM 714 O O . SER A 1 83 ? 22.791 12.944 -32.873 1.00 88.31 83 SER A O 1
ATOM 716 N N . MET A 1 84 ? 21.962 15.048 -32.770 1.00 86.25 84 MET A N 1
ATOM 717 C CA . MET A 1 84 ? 20.939 14.909 -33.812 1.00 86.25 84 MET A CA 1
ATOM 718 C C . MET A 1 84 ? 21.474 15.186 -35.226 1.00 86.25 84 MET A C 1
ATOM 720 O O . MET A 1 84 ? 20.743 14.991 -36.188 1.00 86.25 84 MET A O 1
ATOM 724 N N . ASP A 1 85 ? 22.731 15.620 -35.355 1.00 88.81 85 ASP A N 1
ATOM 725 C CA . ASP A 1 85 ? 23.379 15.868 -36.644 1.00 88.81 85 ASP A CA 1
ATOM 726 C C . ASP A 1 85 ? 23.574 14.567 -37.448 1.00 88.81 85 ASP A C 1
ATOM 728 O O . ASP A 1 85 ? 24.164 13.581 -36.979 1.00 88.81 85 ASP A O 1
ATOM 732 N N . GLU A 1 86 ? 23.084 14.572 -38.685 1.00 85.38 86 GLU A N 1
ATOM 733 C CA . GLU A 1 86 ? 23.172 13.446 -39.611 1.00 85.38 86 GLU A CA 1
ATOM 734 C C . GLU A 1 86 ? 24.621 13.145 -40.014 1.00 85.38 86 GLU A C 1
ATOM 736 O O . GLU A 1 86 ? 24.975 11.970 -40.162 1.00 85.38 86 GLU A O 1
ATOM 741 N N . ASN A 1 87 ? 25.479 14.167 -40.079 1.00 87.12 87 ASN A N 1
ATOM 742 C CA . ASN A 1 87 ? 26.874 14.038 -40.513 1.00 87.12 87 ASN A CA 1
ATOM 743 C C . ASN A 1 87 ? 27.824 13.590 -39.396 1.00 87.12 87 ASN A C 1
ATOM 745 O O . ASN A 1 87 ? 28.940 13.155 -39.671 1.00 87.12 87 ASN A O 1
ATOM 749 N N . ALA A 1 88 ? 27.396 13.658 -38.132 1.00 87.00 88 ALA A N 1
ATOM 750 C CA . ALA A 1 88 ? 28.229 13.251 -37.006 1.00 87.00 88 ALA A CA 1
ATOM 751 C C . ALA A 1 88 ? 28.579 11.753 -37.074 1.00 87.00 88 ALA A C 1
ATOM 753 O O . ALA A 1 88 ? 27.718 10.915 -37.354 1.00 87.00 88 ALA A O 1
ATOM 754 N N . GLU A 1 89 ? 29.822 11.387 -36.771 1.00 89.44 89 GLU A N 1
ATOM 755 C CA . GLU A 1 89 ? 30.246 9.986 -36.783 1.00 89.44 89 GLU A CA 1
ATOM 756 C C . GLU A 1 89 ? 29.583 9.164 -35.665 1.00 89.44 89 GLU A C 1
ATOM 758 O O . GLU A 1 89 ? 29.286 9.651 -34.569 1.00 89.44 89 GLU A O 1
ATOM 763 N N . PHE A 1 90 ? 29.347 7.879 -35.940 1.00 91.25 90 PHE A N 1
ATOM 764 C CA . PHE A 1 90 ? 28.823 6.951 -34.942 1.00 91.25 90 PHE A CA 1
ATOM 765 C C . PHE A 1 90 ? 29.926 6.519 -33.977 1.00 91.25 90 PHE A C 1
ATOM 767 O O . PHE A 1 90 ? 30.955 5.982 -34.382 1.00 91.25 90 PHE A O 1
ATOM 774 N N . LYS A 1 91 ? 29.660 6.651 -32.678 1.00 92.00 91 LYS A N 1
ATOM 775 C CA . LYS A 1 91 ? 30.470 6.015 -31.638 1.00 92.00 91 LYS A CA 1
ATOM 776 C C . LYS A 1 91 ? 30.126 4.530 -31.562 1.00 92.00 91 LYS A C 1
ATOM 778 O O . LYS A 1 91 ? 28.973 4.143 -31.763 1.00 92.00 91 LYS A O 1
ATOM 783 N N . ILE A 1 92 ? 31.121 3.700 -31.255 1.00 92.69 92 ILE A N 1
ATOM 784 C CA . ILE A 1 92 ? 30.981 2.239 -31.239 1.00 92.69 92 ILE A CA 1
ATOM 785 C C . ILE A 1 92 ? 31.036 1.723 -29.803 1.00 92.69 92 ILE A C 1
ATOM 787 O O . ILE A 1 92 ? 31.927 2.074 -29.026 1.00 92.69 92 ILE A O 1
ATOM 791 N N . LEU A 1 93 ? 30.086 0.858 -29.464 1.00 91.75 93 LEU A N 1
ATOM 792 C CA . LEU A 1 93 ? 30.057 0.095 -28.228 1.00 91.75 93 LEU A CA 1
ATOM 793 C C . LEU A 1 93 ? 30.165 -1.400 -28.534 1.00 91.75 93 LEU A C 1
ATOM 795 O O . LEU A 1 93 ? 29.248 -1.981 -29.113 1.00 91.75 93 LEU A O 1
ATOM 799 N N . ASP A 1 94 ? 31.272 -2.013 -28.115 1.00 90.12 94 ASP A N 1
ATOM 800 C CA . ASP A 1 94 ? 31.534 -3.441 -28.311 1.00 90.12 94 ASP A CA 1
ATOM 801 C C . ASP A 1 94 ? 31.057 -4.291 -27.119 1.00 90.12 94 ASP A C 1
ATOM 803 O O . ASP A 1 94 ? 31.600 -4.233 -26.007 1.00 90.12 94 ASP A O 1
ATOM 807 N N . LEU A 1 95 ? 30.037 -5.104 -27.382 1.00 90.00 95 LEU A N 1
ATOM 808 C CA . LEU A 1 95 ? 29.335 -5.974 -26.444 1.00 90.00 95 LEU A CA 1
ATOM 809 C C . LEU A 1 95 ? 29.949 -7.373 -26.298 1.00 90.00 95 LEU A C 1
ATOM 811 O O . LEU A 1 95 ? 29.381 -8.205 -25.583 1.00 90.00 95 LEU A O 1
ATOM 815 N N . LEU A 1 96 ? 31.087 -7.654 -26.943 1.00 87.88 96 LEU A N 1
ATOM 816 C CA . LEU A 1 96 ? 31.736 -8.963 -26.875 1.00 87.88 96 LEU A CA 1
ATOM 817 C C . LEU A 1 96 ? 32.001 -9.413 -25.422 1.00 87.88 96 LEU A C 1
ATOM 819 O O . LEU A 1 96 ? 32.400 -8.609 -24.564 1.00 87.88 96 LEU A O 1
ATOM 823 N N . PRO A 1 97 ? 31.824 -10.710 -25.113 1.00 83.25 97 PRO A N 1
ATOM 824 C CA . PRO A 1 97 ? 32.112 -11.238 -23.786 1.00 83.25 97 PRO A CA 1
ATOM 825 C C . PRO A 1 97 ? 33.590 -11.035 -23.421 1.00 83.25 97 PRO A C 1
ATOM 827 O O . PRO A 1 97 ? 34.478 -11.210 -24.248 1.00 83.25 97 PRO A O 1
ATOM 830 N N . ARG A 1 98 ? 33.875 -10.668 -22.159 1.00 75.25 98 ARG A N 1
ATOM 831 C CA . ARG A 1 98 ? 35.265 -10.481 -21.678 1.00 75.25 98 ARG A CA 1
ATOM 832 C C . ARG A 1 98 ? 36.067 -11.781 -21.624 1.00 75.25 98 ARG A C 1
ATOM 834 O O . ARG A 1 98 ? 37.291 -11.737 -21.650 1.00 75.25 98 ARG A O 1
ATOM 841 N N . ARG A 1 99 ? 35.388 -12.912 -21.436 1.00 74.62 99 ARG A N 1
ATOM 842 C CA . ARG A 1 99 ? 35.982 -14.242 -21.282 1.00 74.62 99 ARG A CA 1
ATOM 843 C C . ARG A 1 99 ? 35.092 -15.266 -21.978 1.00 74.62 99 ARG A C 1
ATOM 845 O O . ARG A 1 99 ? 33.870 -15.150 -21.915 1.00 74.62 99 ARG A O 1
ATOM 852 N N . GLY A 1 100 ? 35.713 -16.279 -22.576 1.00 77.25 100 GLY A N 1
ATOM 853 C CA . GLY A 1 100 ? 35.019 -17.354 -23.285 1.00 77.25 100 GLY A CA 1
ATOM 854 C C . GLY A 1 100 ? 34.686 -17.028 -24.744 1.00 77.25 100 GLY A C 1
ATOM 855 O O . GLY A 1 100 ? 34.938 -15.930 -25.236 1.00 77.25 100 GLY A O 1
ATOM 856 N N . ARG A 1 101 ? 34.138 -18.023 -25.450 1.00 82.19 101 ARG A N 1
ATOM 857 C CA . ARG A 1 101 ? 33.767 -17.912 -26.866 1.00 82.19 101 ARG A CA 1
ATOM 858 C C . ARG A 1 101 ? 32.426 -17.172 -27.017 1.00 82.19 101 ARG A C 1
ATOM 860 O O . ARG A 1 101 ? 31.464 -17.570 -26.356 1.00 82.19 101 ARG A O 1
ATOM 867 N N . PRO A 1 102 ? 32.317 -16.160 -27.897 1.00 81.94 102 PRO A N 1
ATOM 868 C CA . PRO A 1 102 ? 31.047 -15.490 -28.172 1.00 81.94 102 PRO A CA 1
ATOM 869 C C . PRO A 1 102 ? 30.018 -16.460 -28.768 1.00 81.94 102 PRO A C 1
ATOM 871 O O . PRO A 1 102 ? 30.327 -17.246 -29.669 1.00 81.94 102 PRO A O 1
ATOM 874 N N . ARG A 1 10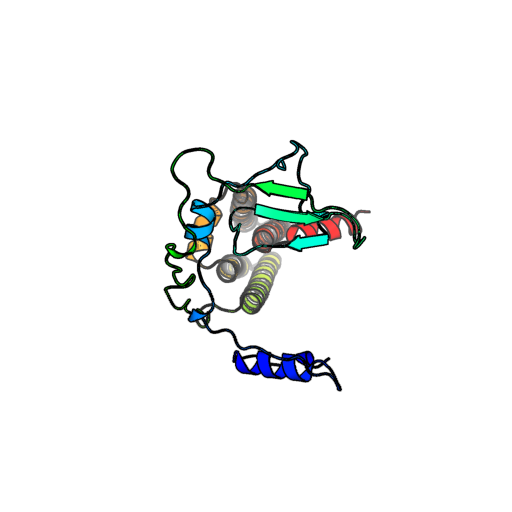3 ? 28.786 -16.418 -28.247 1.00 83.50 103 ARG A N 1
ATOM 875 C CA . ARG A 1 103 ? 27.662 -17.245 -28.708 1.00 83.50 103 ARG A CA 1
ATOM 876 C C . ARG A 1 103 ? 27.017 -16.629 -29.946 1.00 83.50 103 ARG A C 1
ATOM 878 O O . ARG A 1 103 ? 26.476 -15.539 -29.872 1.00 83.50 103 ARG A O 1
ATOM 885 N N . LYS A 1 104 ? 26.968 -17.345 -31.068 1.00 84.94 104 LYS A N 1
ATOM 886 C CA . LYS A 1 104 ? 26.232 -16.856 -32.246 1.00 84.94 104 LYS A CA 1
ATOM 887 C C . LYS A 1 104 ? 24.766 -16.585 -31.881 1.00 84.94 104 LYS A C 1
ATOM 889 O O . LYS A 1 104 ? 24.085 -17.510 -31.447 1.00 84.94 104 LYS A O 1
ATOM 894 N N . PHE A 1 105 ? 24.297 -15.348 -32.070 1.00 84.38 105 PHE A N 1
ATOM 895 C CA . PHE A 1 105 ? 22.920 -14.958 -31.738 1.00 84.38 105 PHE A CA 1
ATOM 896 C C . PHE A 1 105 ? 21.870 -15.793 -32.477 1.00 84.38 105 PHE A C 1
ATOM 898 O O . PHE A 1 105 ? 20.835 -16.102 -31.902 1.00 84.38 105 PHE A O 1
ATOM 905 N N . GLU A 1 106 ? 22.175 -16.231 -33.700 1.00 84.50 106 GLU A N 1
ATOM 906 C CA . GLU A 1 106 ? 21.335 -17.132 -34.504 1.00 84.50 106 GLU A CA 1
ATOM 907 C C . GLU A 1 106 ? 21.045 -18.470 -33.806 1.00 84.50 106 GLU A C 1
ATOM 909 O O . GLU A 1 106 ? 20.004 -19.076 -34.034 1.00 84.50 106 GLU A O 1
ATOM 914 N N . ASN A 1 107 ? 21.939 -18.910 -32.917 1.00 87.31 107 ASN A N 1
ATOM 915 C CA . ASN A 1 107 ? 21.814 -20.179 -32.204 1.00 87.31 107 ASN A CA 1
ATOM 916 C C . ASN A 1 107 ? 21.150 -20.023 -30.826 1.00 87.31 107 ASN A C 1
ATOM 918 O O . ASN A 1 107 ? 21.030 -21.003 -30.089 1.00 87.31 107 ASN A O 1
ATOM 922 N N . ILE A 1 108 ? 20.780 -18.804 -30.422 1.00 85.56 108 ILE A N 1
ATOM 923 C CA . ILE A 1 108 ? 20.178 -18.558 -29.111 1.00 85.56 108 ILE A CA 1
ATOM 924 C C . ILE A 1 108 ? 18.675 -18.793 -29.211 1.00 85.56 108 ILE A C 1
ATOM 926 O O . ILE A 1 108 ? 17.950 -18.033 -29.848 1.00 85.56 108 ILE A O 1
ATOM 930 N N . VAL A 1 109 ? 18.205 -19.847 -28.542 1.00 88.06 109 VAL A N 1
ATOM 931 C CA . VAL A 1 109 ? 16.778 -20.170 -28.480 1.00 88.06 109 VAL A CA 1
ATOM 932 C C . VAL A 1 109 ? 16.046 -19.112 -27.658 1.00 88.06 109 VAL A C 1
ATOM 934 O O . VAL A 1 109 ? 16.343 -18.885 -26.483 1.00 88.06 109 VAL A O 1
ATOM 937 N N . LEU A 1 110 ? 15.062 -18.480 -28.287 1.00 88.31 110 LEU A N 1
ATOM 938 C CA . LEU A 1 110 ? 14.175 -17.508 -27.668 1.00 88.31 110 LEU A CA 1
ATOM 939 C C . LEU A 1 110 ? 13.007 -18.233 -26.993 1.00 88.31 110 LEU A C 1
ATOM 941 O O . LEU A 1 110 ? 12.246 -18.945 -27.639 1.00 88.31 110 LEU A O 1
ATOM 945 N N . THR A 1 111 ? 12.871 -18.065 -25.678 1.00 89.12 111 THR A N 1
ATOM 946 C CA . THR A 1 111 ? 11.801 -18.701 -24.892 1.00 89.12 111 THR A CA 1
ATOM 947 C C . THR A 1 111 ? 10.723 -17.692 -24.506 1.00 89.12 111 THR A C 1
ATOM 949 O O . THR A 1 111 ? 11.080 -16.548 -24.210 1.00 89.12 111 THR A O 1
ATOM 952 N N . PRO A 1 112 ? 9.443 -18.090 -24.395 1.00 89.00 112 PRO A N 1
ATOM 953 C CA . PRO A 1 112 ? 8.384 -17.193 -23.938 1.00 89.00 112 PRO A CA 1
ATOM 954 C C . PRO A 1 112 ? 8.677 -16.670 -22.525 1.00 89.00 112 PRO A C 1
ATOM 956 O O . PRO A 1 112 ? 9.090 -17.423 -21.636 1.00 89.00 112 PRO A O 1
ATOM 959 N N . LEU A 1 113 ? 8.475 -15.367 -22.320 1.00 87.62 113 LEU A N 1
ATOM 960 C CA . LEU A 1 113 ? 8.711 -14.679 -21.048 1.00 87.62 113 LEU A CA 1
ATOM 961 C C . LEU A 1 113 ? 7.719 -15.142 -19.978 1.00 87.62 113 LEU A C 1
ATOM 963 O O . LEU A 1 113 ? 8.099 -15.393 -18.833 1.00 87.62 113 LEU A O 1
ATOM 967 N N . TYR A 1 114 ? 6.453 -15.285 -20.363 1.00 84.12 114 TYR A N 1
ATOM 968 C CA . TYR A 1 114 ? 5.381 -15.733 -19.487 1.00 84.12 114 TYR A CA 1
ATOM 969 C C . TYR A 1 114 ? 5.013 -17.171 -19.836 1.00 84.12 114 TYR A C 1
ATOM 971 O O . TYR A 1 114 ? 4.401 -17.430 -20.867 1.00 84.12 114 TYR A O 1
ATOM 979 N N . LYS A 1 115 ? 5.387 -18.113 -18.966 1.00 78.56 115 LYS A N 1
ATOM 980 C CA . LYS A 1 115 ? 5.072 -19.541 -19.142 1.00 78.56 115 LYS A CA 1
ATOM 981 C C . LYS A 1 115 ? 3.696 -19.923 -18.600 1.00 78.56 115 LYS A C 1
ATOM 983 O O . LYS A 1 115 ? 3.053 -20.810 -19.138 1.00 78.56 115 LYS A O 1
ATOM 988 N N . ASN A 1 116 ? 3.252 -19.233 -17.552 1.00 77.88 116 ASN A N 1
ATOM 989 C CA . ASN A 1 116 ? 1.980 -19.488 -16.890 1.00 77.88 116 ASN A CA 1
ATOM 990 C C . ASN A 1 116 ? 1.044 -18.303 -17.095 1.00 77.88 116 ASN A C 1
ATOM 992 O O . ASN A 1 116 ? 1.477 -17.149 -17.042 1.00 77.88 116 ASN A O 1
ATOM 996 N N . ILE A 1 117 ? -0.244 -18.595 -17.260 1.00 68.50 117 ILE A N 1
ATOM 997 C CA . ILE A 1 117 ? -1.294 -17.584 -17.176 1.00 68.50 117 ILE A CA 1
ATOM 998 C C . ILE A 1 117 ? -1.262 -17.037 -15.748 1.00 68.50 117 ILE A C 1
ATOM 1000 O O . ILE A 1 117 ? -1.471 -17.775 -14.783 1.00 68.50 117 ILE A O 1
ATOM 1004 N N . ARG A 1 118 ? -0.979 -15.740 -15.587 1.00 60.47 118 ARG A N 1
ATOM 1005 C CA . ARG A 1 118 ? -1.225 -15.073 -14.306 1.00 60.47 118 ARG A CA 1
ATOM 1006 C C . ARG A 1 118 ? -2.732 -15.082 -14.099 1.00 60.47 118 ARG A C 1
ATOM 1008 O O . ARG A 1 118 ? -3.442 -14.372 -14.805 1.00 60.47 118 ARG A O 1
ATOM 1015 N N . GLN A 1 119 ? -3.220 -15.879 -13.150 1.00 55.72 119 GLN A N 1
ATOM 1016 C CA . GLN A 1 119 ? -4.607 -15.753 -12.727 1.00 55.72 119 GLN A CA 1
ATOM 1017 C C . GLN A 1 119 ? -4.808 -14.334 -12.202 1.00 55.72 119 GLN A C 1
ATOM 1019 O O . GLN A 1 119 ? -4.163 -13.907 -11.242 1.00 55.72 119 GLN A O 1
ATOM 1024 N N . ILE A 1 120 ? -5.691 -13.592 -12.864 1.00 57.69 120 ILE A N 1
ATOM 1025 C CA . ILE A 1 120 ? -6.252 -12.371 -12.307 1.00 57.69 120 ILE A CA 1
ATOM 1026 C C . ILE A 1 120 ? -7.135 -12.856 -11.161 1.00 57.69 120 ILE A C 1
ATOM 1028 O O . ILE A 1 120 ? -8.260 -13.296 -11.383 1.00 57.69 120 ILE A O 1
ATOM 1032 N N . VAL A 1 121 ? -6.593 -12.871 -9.942 1.00 53.34 121 VAL A N 1
ATOM 1033 C CA . VAL A 1 121 ? -7.396 -13.104 -8.742 1.00 53.34 121 VAL A CA 1
ATOM 1034 C C . VAL A 1 121 ? -8.353 -11.922 -8.658 1.00 53.34 121 VAL A C 1
ATOM 1036 O O . VAL A 1 121 ? -7.983 -10.841 -8.203 1.00 53.34 121 VAL A O 1
ATOM 1039 N N . MET A 1 122 ? -9.572 -12.097 -9.168 1.00 52.16 122 MET A N 1
ATOM 1040 C CA . MET A 1 122 ? -10.661 -11.210 -8.802 1.00 52.16 122 MET A CA 1
ATOM 1041 C C . MET A 1 122 ? -10.889 -11.440 -7.316 1.00 52.16 122 MET A C 1
ATOM 1043 O O . MET A 1 122 ? -11.392 -12.487 -6.915 1.00 52.16 122 MET A O 1
ATOM 1047 N N . ASP A 1 123 ? -10.456 -10.482 -6.509 1.00 48.03 123 ASP A N 1
ATOM 1048 C CA . ASP A 1 123 ? -10.581 -10.506 -5.060 1.00 48.03 123 ASP A CA 1
ATOM 1049 C C . ASP A 1 123 ? -12.062 -10.306 -4.675 1.00 48.03 123 ASP A C 1
ATOM 1051 O O . ASP A 1 123 ? -12.487 -9.233 -4.262 1.00 48.03 123 ASP A O 1
ATOM 1055 N N . GLN A 1 124 ? -12.895 -11.316 -4.945 1.00 48.66 124 GLN A N 1
ATOM 1056 C CA . GLN A 1 124 ? -14.347 -11.297 -4.721 1.00 48.66 124 GLN A CA 1
ATOM 1057 C C . GLN A 1 124 ? -14.706 -11.642 -3.271 1.00 48.66 124 GLN A C 1
ATOM 1059 O O . GLN A 1 124 ? -15.817 -11.372 -2.827 1.00 48.66 124 GLN A O 1
ATOM 1064 N N . THR A 1 125 ? -13.777 -12.234 -2.515 1.00 48.34 125 THR A N 1
ATOM 1065 C CA . THR A 1 125 ? -14.009 -12.685 -1.135 1.00 48.34 125 THR A CA 1
ATOM 1066 C C . THR A 1 125 ? -13.441 -11.744 -0.083 1.00 48.34 125 THR A C 1
ATOM 1068 O O . THR A 1 125 ? -13.645 -11.973 1.110 1.00 48.34 125 THR A O 1
ATOM 1071 N N . THR A 1 126 ? -12.771 -10.660 -0.478 1.00 55.41 126 THR A N 1
ATOM 1072 C CA . THR A 1 126 ? -12.279 -9.675 0.477 1.00 55.41 126 THR A CA 1
ATOM 1073 C C . THR A 1 126 ? -12.936 -8.323 0.219 1.00 55.41 126 THR A C 1
ATOM 1075 O O . THR A 1 126 ? -12.887 -7.770 -0.874 1.00 55.41 126 THR A O 1
ATOM 1078 N N . LEU A 1 127 ? -13.632 -7.800 1.237 1.00 61.22 127 LEU A N 1
ATOM 1079 C CA . LEU A 1 127 ? -14.287 -6.491 1.180 1.00 61.22 127 LEU A CA 1
ATOM 1080 C C . LEU A 1 127 ? -13.319 -5.454 0.597 1.00 61.22 127 LEU A C 1
ATOM 1082 O O . LEU A 1 127 ? -12.188 -5.344 1.081 1.00 61.22 127 LEU A O 1
ATOM 1086 N N . SER A 1 128 ? -13.769 -4.684 -0.399 1.00 73.06 128 SER A N 1
ATOM 1087 C CA . SER A 1 128 ? -12.989 -3.577 -0.960 1.00 73.06 128 SER A CA 1
ATOM 1088 C C . SER A 1 128 ? -12.466 -2.671 0.158 1.00 73.06 128 SER A C 1
ATOM 1090 O O . SER A 1 128 ? -13.153 -2.433 1.156 1.00 73.06 128 SER A O 1
ATOM 1092 N N . TRP A 1 129 ? -11.248 -2.153 0.001 1.00 72.38 129 TRP A N 1
ATOM 1093 C CA . TRP A 1 129 ? -10.579 -1.326 1.009 1.00 72.38 129 TRP A CA 1
ATOM 1094 C C . TRP A 1 129 ? -11.441 -0.132 1.456 1.00 72.38 129 TRP A C 1
ATOM 1096 O O . TRP A 1 129 ? -11.530 0.164 2.647 1.00 72.38 129 TRP A O 1
ATOM 1106 N N . SER A 1 130 ? -12.182 0.483 0.528 1.00 76.25 130 SER A N 1
ATOM 1107 C CA . SER A 1 130 ? -13.139 1.553 0.839 1.00 76.25 130 SER A CA 1
ATOM 1108 C C . SER A 1 130 ? -14.303 1.076 1.714 1.00 76.25 130 SER A C 1
ATOM 1110 O O . SER A 1 130 ? -14.747 1.807 2.598 1.00 76.25 130 SER A O 1
ATOM 1112 N N . THR A 1 131 ? -14.792 -0.147 1.506 1.00 83.31 131 THR A N 1
ATOM 1113 C CA . THR A 1 131 ? -15.869 -0.738 2.315 1.00 83.31 131 THR A CA 1
ATOM 1114 C C . THR A 1 131 ? -15.380 -1.080 3.719 1.00 83.31 131 THR A C 1
ATOM 1116 O O . THR A 1 131 ? -16.089 -0.825 4.690 1.00 83.31 131 THR A O 1
ATOM 1119 N N . ARG A 1 132 ? -14.141 -1.569 3.853 1.00 83.94 132 ARG A N 1
ATOM 1120 C CA . ARG A 1 132 ? -13.513 -1.832 5.159 1.00 83.94 132 ARG A CA 1
ATOM 1121 C C . ARG A 1 132 ? -13.375 -0.569 5.999 1.00 83.94 132 ARG A C 1
ATOM 1123 O O . ARG A 1 132 ? -13.673 -0.605 7.186 1.00 83.94 132 ARG A O 1
ATOM 1130 N N . ILE A 1 133 ? -12.974 0.546 5.387 1.00 84.69 133 ILE A N 1
ATOM 1131 C CA . ILE A 1 133 ? -12.857 1.836 6.084 1.00 84.69 133 ILE A CA 1
ATOM 1132 C C . ILE A 1 133 ? -14.217 2.343 6.540 1.00 84.69 133 ILE A C 1
ATOM 1134 O O . ILE A 1 133 ? -14.332 2.807 7.668 1.00 84.69 133 ILE A O 1
ATOM 1138 N N . LYS A 1 134 ? -15.250 2.232 5.696 1.00 86.00 134 LYS A N 1
ATOM 1139 C CA . LYS A 1 134 ? -16.616 2.614 6.079 1.00 86.00 134 LYS A CA 1
ATOM 1140 C C . LYS A 1 134 ? -17.117 1.774 7.256 1.00 86.00 134 LYS A C 1
ATOM 1142 O O . LYS A 1 134 ? -17.601 2.341 8.228 1.00 86.00 134 LYS A O 1
ATOM 1147 N N . GLY A 1 135 ? -16.941 0.451 7.198 1.00 87.69 135 GLY A N 1
ATOM 1148 C CA . GLY A 1 135 ? -17.303 -0.455 8.294 1.00 87.69 135 GLY A CA 1
ATOM 1149 C C . GLY A 1 135 ? -16.539 -0.150 9.585 1.00 87.69 135 GLY A C 1
ATOM 1150 O O . GLY A 1 135 ? -17.148 -0.017 10.642 1.00 87.69 135 GLY A O 1
ATOM 1151 N N . PHE A 1 136 ? -15.222 0.056 9.486 1.00 89.44 136 PHE A N 1
ATOM 1152 C CA . PHE A 1 136 ? -14.391 0.490 10.608 1.00 89.44 136 PHE A CA 1
ATOM 1153 C C . PHE A 1 136 ? -14.894 1.806 11.211 1.00 89.44 136 PHE A C 1
ATOM 1155 O O . PHE A 1 136 ? -15.144 1.855 12.408 1.00 89.44 136 PHE A O 1
ATOM 1162 N N . ALA A 1 137 ? -15.083 2.850 10.400 1.00 90.12 137 ALA A N 1
ATOM 1163 C CA . ALA A 1 137 ? -15.468 4.174 10.881 1.00 90.12 137 ALA A CA 1
ATOM 1164 C C . ALA A 1 137 ? -16.824 4.153 11.598 1.00 90.12 137 ALA A C 1
ATOM 1166 O O . ALA A 1 137 ? -16.946 4.719 12.680 1.00 90.12 137 ALA A O 1
ATOM 1167 N N . ILE A 1 138 ? -17.819 3.459 11.034 1.00 91.19 138 ILE A N 1
ATOM 1168 C CA . ILE A 1 138 ? -19.152 3.345 11.639 1.00 91.19 138 ILE A CA 1
ATOM 1169 C C . ILE A 1 138 ? -19.062 2.626 12.989 1.00 91.19 138 ILE A C 1
ATOM 1171 O O . ILE A 1 138 ? -19.504 3.171 13.998 1.00 91.19 138 ILE A O 1
ATOM 1175 N N . CYS A 1 139 ? -18.449 1.439 13.040 1.00 90.62 139 CYS A N 1
ATOM 1176 C CA . CYS A 1 139 ? -18.328 0.688 14.291 1.00 90.62 139 CYS A CA 1
ATOM 1177 C C . CYS A 1 139 ? -17.481 1.427 15.334 1.00 90.62 139 CYS A C 1
ATOM 1179 O O . CYS A 1 139 ? -17.824 1.417 16.511 1.00 90.62 139 CYS A O 1
ATOM 1181 N N . PHE A 1 140 ? -16.403 2.093 14.921 1.00 91.38 140 PHE A N 1
ATOM 1182 C CA . PHE A 1 140 ? -15.524 2.832 15.822 1.00 91.38 140 PHE A CA 1
ATOM 1183 C C . PHE A 1 140 ? -16.231 4.037 16.456 1.00 91.38 140 PHE A C 1
ATOM 1185 O O . PHE A 1 140 ? -16.168 4.213 17.670 1.00 91.38 140 PHE A O 1
ATOM 1192 N N . ILE A 1 141 ? -16.969 4.825 15.665 1.00 93.19 141 ILE A N 1
ATOM 1193 C CA . ILE A 1 141 ? -17.751 5.965 16.171 1.00 93.19 141 ILE A CA 1
ATOM 1194 C C . ILE A 1 141 ? -18.855 5.480 17.113 1.00 93.19 141 ILE A C 1
ATOM 1196 O O . ILE A 1 141 ? -19.010 6.029 18.201 1.00 93.19 141 ILE A O 1
ATOM 1200 N N . VAL A 1 142 ? -19.588 4.428 16.734 1.00 93.69 142 VAL A N 1
ATOM 1201 C CA . VAL A 1 142 ? -20.626 3.833 17.592 1.00 93.69 142 VAL A CA 1
ATOM 1202 C C . VAL A 1 142 ? -20.029 3.334 18.909 1.00 93.69 142 VAL A C 1
ATOM 1204 O O . VAL A 1 142 ? -20.601 3.586 19.967 1.00 93.69 142 VAL A O 1
ATOM 1207 N N . GLY A 1 143 ? -18.866 2.681 18.867 1.00 91.62 143 GLY A N 1
ATOM 1208 C CA . GLY A 1 143 ? -18.161 2.207 20.056 1.00 91.62 143 GLY A CA 1
ATOM 1209 C C . GLY A 1 143 ? -17.744 3.342 20.994 1.00 91.62 143 GLY A C 1
ATOM 1210 O O . GLY A 1 143 ? -18.024 3.271 22.190 1.00 91.62 143 GLY A O 1
ATOM 1211 N N . ILE A 1 144 ? -17.161 4.421 20.458 1.00 90.94 144 ILE A N 1
ATOM 1212 C CA . ILE A 1 144 ? -16.800 5.614 21.242 1.00 90.94 144 ILE A CA 1
ATOM 1213 C C . ILE A 1 144 ? -18.046 6.248 21.864 1.00 90.94 144 ILE A C 1
ATOM 1215 O O . ILE A 1 144 ? -18.066 6.486 23.070 1.00 90.94 144 ILE A O 1
ATOM 1219 N N . LEU A 1 145 ? -19.099 6.489 21.077 1.00 92.12 145 LEU A N 1
ATOM 1220 C CA . LEU A 1 145 ? -20.340 7.084 21.581 1.00 92.12 145 LEU A CA 1
ATOM 1221 C C . LEU A 1 145 ? -20.943 6.234 22.702 1.00 92.12 145 LEU A C 1
ATOM 1223 O O . LEU A 1 145 ? -21.298 6.770 23.746 1.00 92.12 145 LEU A O 1
ATOM 1227 N N . CYS A 1 146 ? -20.984 4.913 22.530 1.00 89.50 146 CYS A N 1
ATOM 1228 C CA . CYS A 1 146 ? -21.450 3.976 23.549 1.00 89.50 146 CYS A CA 1
ATOM 1229 C C . CYS A 1 146 ? -20.647 4.100 24.858 1.00 89.50 146 CYS A C 1
ATOM 1231 O O . CYS A 1 146 ? -21.239 4.184 25.935 1.00 89.50 146 CYS A O 1
ATOM 1233 N N . SER A 1 147 ? -19.315 4.201 24.775 1.00 88.00 147 SER A N 1
ATOM 1234 C CA . SER A 1 147 ? -18.451 4.407 25.947 1.00 88.00 147 SER A CA 1
ATOM 1235 C C . SER A 1 147 ? -18.680 5.764 26.629 1.00 88.00 147 SER A C 1
ATOM 1237 O O . SER A 1 147 ? -18.705 5.833 27.859 1.00 88.00 147 SER A O 1
ATOM 1239 N N . PHE A 1 148 ? -18.899 6.839 25.862 1.00 87.12 148 PHE A N 1
ATOM 1240 C CA . PHE A 1 148 ? -19.226 8.160 26.413 1.00 87.12 148 PHE A CA 1
ATOM 1241 C C . PHE A 1 148 ? -20.602 8.180 27.084 1.00 87.12 148 PHE A C 1
ATOM 1243 O O . PHE A 1 148 ? -20.714 8.666 28.207 1.00 87.12 148 PHE A O 1
ATOM 1250 N N . LEU A 1 149 ? -21.633 7.616 26.445 1.00 86.69 149 LEU A N 1
ATOM 1251 C CA . LEU A 1 149 ? -22.974 7.491 27.029 1.00 86.69 149 LEU A CA 1
ATOM 1252 C C . LEU A 1 149 ? -22.938 6.686 28.334 1.00 86.69 149 LEU A C 1
ATOM 1254 O O . LEU A 1 149 ? -23.566 7.084 29.314 1.00 86.69 149 LEU A O 1
ATOM 1258 N N . GLY A 1 150 ? -22.153 5.603 28.374 1.00 84.75 150 GLY A N 1
ATOM 1259 C CA . GLY A 1 150 ? -21.897 4.852 29.601 1.00 84.75 150 GLY A CA 1
ATOM 1260 C C . GLY A 1 150 ? -21.312 5.735 30.705 1.00 84.75 150 GLY A C 1
ATOM 1261 O O . GLY A 1 150 ? -21.806 5.707 31.828 1.00 84.75 150 GLY A O 1
ATOM 1262 N N . SER A 1 151 ? -20.311 6.565 30.389 1.00 82.94 151 SER A N 1
ATOM 1263 C CA . SER A 1 151 ? -19.699 7.505 31.345 1.00 82.94 151 SER A CA 1
ATOM 1264 C C . SER A 1 151 ? -20.683 8.548 31.873 1.00 82.94 151 SER A C 1
ATOM 1266 O O . SER A 1 151 ? -20.741 8.794 33.075 1.00 82.94 151 SER A O 1
ATOM 1268 N N . PHE A 1 152 ? -21.520 9.119 31.002 1.00 83.31 152 PHE A N 1
ATOM 1269 C CA . PHE A 1 152 ? -22.568 10.047 31.430 1.00 83.31 152 PHE A CA 1
ATOM 1270 C C . PHE A 1 152 ? -23.576 9.386 32.372 1.00 83.31 152 PHE A C 1
ATOM 1272 O O . PHE A 1 152 ? -24.087 10.046 33.275 1.00 83.31 152 PHE A O 1
ATOM 1279 N N . ALA A 1 153 ? -23.808 8.076 32.237 1.00 83.44 153 ALA A N 1
ATOM 1280 C CA . ALA A 1 153 ? -24.658 7.349 33.169 1.00 83.44 153 ALA A CA 1
ATOM 1281 C C . ALA A 1 153 ? -24.105 7.346 34.608 1.00 83.44 153 ALA A C 1
ATOM 1283 O O . ALA A 1 153 ? -24.903 7.296 35.539 1.00 83.44 153 ALA A O 1
ATOM 1284 N N . LEU A 1 154 ? -22.788 7.484 34.829 1.00 81.44 154 LEU A N 1
ATOM 1285 C CA . LEU A 1 154 ? -22.217 7.610 36.184 1.00 81.44 154 LEU A CA 1
ATOM 1286 C C . LEU A 1 154 ? -22.635 8.895 36.911 1.00 81.44 154 LEU A C 1
ATOM 1288 O O . LEU A 1 154 ? -22.565 8.934 38.136 1.00 81.44 154 LEU A O 1
ATOM 1292 N N . PHE A 1 155 ? -23.083 9.934 36.197 1.00 80.62 155 PHE A N 1
ATOM 1293 C CA . PHE A 1 155 ? -23.615 11.149 36.826 1.00 80.62 155 PHE A CA 1
ATOM 1294 C C . PHE A 1 155 ? -25.027 10.951 37.400 1.00 80.62 155 PHE A C 1
ATOM 1296 O O . PHE A 1 155 ? -25.478 11.747 38.223 1.00 80.62 155 PHE A O 1
ATOM 1303 N N . LEU A 1 156 ? -25.730 9.885 37.006 1.00 80.06 156 LEU A N 1
ATOM 1304 C CA . LEU A 1 156 ? -27.016 9.504 37.587 1.00 80.06 156 LEU A CA 1
ATOM 1305 C C . LEU A 1 156 ? -26.771 8.663 38.847 1.00 80.06 156 LEU A C 1
ATOM 1307 O O . LEU A 1 156 ? -26.005 7.701 38.816 1.00 80.06 156 LEU A O 1
ATOM 1311 N N . GLN A 1 157 ? -27.483 8.962 39.941 1.00 62.06 157 GLN A N 1
ATOM 1312 C CA . GLN A 1 157 ? -27.239 8.399 41.284 1.00 62.06 157 GLN A CA 1
ATOM 1313 C C . GLN A 1 157 ? -27.309 6.854 41.407 1.00 62.06 157 GLN A C 1
ATOM 1315 O O . GLN A 1 157 ? -26.995 6.317 42.466 1.00 62.06 157 GLN A O 1
ATOM 1320 N N . LYS A 1 158 ? -27.693 6.115 40.352 1.00 64.88 158 LYS A N 1
ATOM 1321 C CA . LYS A 1 158 ? -27.698 4.635 40.297 1.00 64.88 158 LYS A CA 1
ATOM 1322 C C . LYS A 1 158 ? -27.175 4.047 38.972 1.00 64.88 158 LYS A C 1
ATOM 1324 O O . LYS A 1 158 ? -27.500 2.914 38.624 1.00 64.88 158 LYS A O 1
ATOM 1329 N N . GLY A 1 159 ? -26.368 4.787 38.212 1.00 77.19 159 GLY A N 1
ATOM 1330 C CA . GLY A 1 159 ? -25.971 4.395 36.852 1.00 77.19 159 GLY A CA 1
ATOM 1331 C C . GLY A 1 159 ? -24.784 3.432 36.714 1.00 77.19 159 GLY A C 1
ATOM 1332 O O . GLY A 1 159 ? -24.389 3.153 35.587 1.00 77.19 159 GLY A O 1
ATOM 1333 N N . LEU A 1 160 ? -24.217 2.891 37.801 1.00 78.62 160 LEU A N 1
ATOM 1334 C CA . LEU A 1 160 ? -23.027 2.015 37.759 1.00 78.62 160 LEU A CA 1
ATOM 1335 C C . LEU A 1 160 ? -23.200 0.772 36.866 1.00 78.62 160 LEU A C 1
ATOM 1337 O O . LEU A 1 160 ? -22.287 0.418 36.121 1.00 78.62 160 LEU A O 1
ATOM 1341 N N . ALA A 1 161 ? -24.370 0.127 36.903 1.00 81.75 161 ALA A N 1
ATOM 1342 C CA . ALA A 1 161 ? -24.654 -1.038 36.061 1.00 81.75 161 ALA A CA 1
ATOM 1343 C C . ALA A 1 161 ? -24.733 -0.662 34.571 1.00 81.75 161 ALA A C 1
ATOM 1345 O O . ALA A 1 161 ? -24.174 -1.350 33.720 1.00 81.75 161 ALA A O 1
ATOM 1346 N N . VAL A 1 162 ? -25.378 0.468 34.264 1.00 84.81 162 VAL A N 1
ATOM 1347 C CA . VAL A 1 162 ? -25.487 1.003 32.900 1.00 84.81 162 VAL A CA 1
ATOM 1348 C C . VAL A 1 162 ? -24.103 1.393 32.384 1.00 84.81 162 VAL A C 1
ATOM 1350 O O . VAL A 1 162 ? 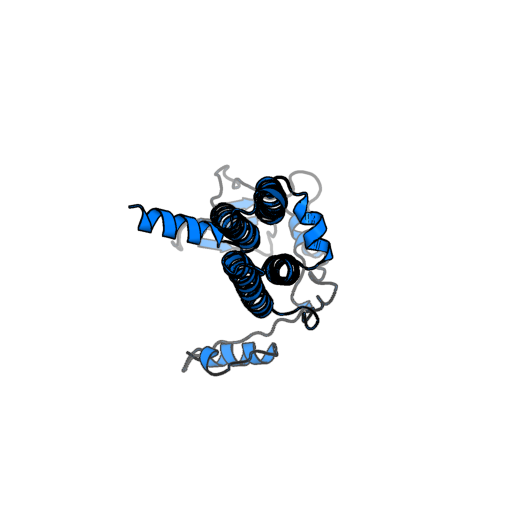-23.736 1.012 31.277 1.00 84.81 162 VAL A O 1
ATOM 1353 N N . PHE A 1 163 ? -23.296 2.058 33.213 1.00 86.44 163 PHE A N 1
ATOM 1354 C CA . PHE A 1 163 ? -21.903 2.356 32.904 1.00 86.44 163 PHE A CA 1
ATOM 1355 C C . PHE A 1 163 ? -21.135 1.087 32.542 1.00 86.44 163 PHE A C 1
ATOM 1357 O O . PHE A 1 163 ? -20.588 1.018 31.448 1.00 86.44 163 PHE A O 1
ATOM 1364 N N . ALA A 1 164 ? -21.132 0.068 33.407 1.00 85.12 164 ALA A N 1
ATOM 1365 C CA . ALA A 1 164 ? -20.352 -1.146 33.183 1.00 85.12 164 ALA A CA 1
ATOM 1366 C C . ALA A 1 164 ? -20.735 -1.845 31.868 1.00 85.12 164 ALA A C 1
ATOM 1368 O O . ALA A 1 164 ? -19.851 -2.240 31.105 1.00 85.12 164 ALA A O 1
ATOM 1369 N N . VAL A 1 165 ? -22.032 -1.945 31.564 1.00 85.88 165 VAL A N 1
ATOM 1370 C CA . VAL A 1 165 ? -22.524 -2.573 30.328 1.00 85.88 165 VAL A CA 1
ATOM 1371 C C . VAL A 1 165 ? -22.146 -1.749 29.097 1.00 85.88 165 VAL A C 1
ATOM 1373 O O . VAL A 1 165 ? -21.501 -2.271 28.190 1.00 85.88 165 VAL A O 1
ATOM 1376 N N . PHE A 1 166 ? -22.493 -0.461 29.056 1.00 89.19 166 PHE A N 1
ATOM 1377 C CA . PHE A 1 166 ? -22.249 0.379 27.877 1.00 89.19 166 PHE A CA 1
ATOM 1378 C C . PHE A 1 166 ? -20.758 0.647 27.642 1.00 89.19 166 PHE A C 1
ATOM 1380 O O . PHE A 1 166 ? -20.313 0.671 26.495 1.00 89.19 166 PHE A O 1
ATOM 1387 N N . TYR A 1 167 ? -19.968 0.792 28.705 1.00 87.75 167 TYR A N 1
ATOM 1388 C CA . TYR A 1 167 ? -18.524 0.995 28.618 1.00 87.75 167 TYR A CA 1
ATOM 1389 C C . TYR A 1 167 ? -17.795 -0.252 28.105 1.00 87.75 167 TYR A C 1
ATOM 1391 O O . TYR A 1 167 ? -16.971 -0.163 27.194 1.00 87.75 167 TYR A O 1
ATOM 1399 N N . THR A 1 168 ? -18.097 -1.435 28.650 1.00 87.50 168 THR A N 1
ATOM 1400 C CA . THR A 1 168 ? -17.465 -2.682 28.181 1.00 87.50 168 THR A CA 1
ATOM 1401 C C . THR A 1 168 ? -17.873 -3.001 26.747 1.00 87.50 168 THR A C 1
ATOM 1403 O O . THR A 1 168 ? -17.010 -3.292 25.916 1.00 87.50 168 THR A O 1
ATOM 1406 N N . LEU A 1 169 ? -19.158 -2.853 26.420 1.00 89.62 169 LEU A N 1
ATOM 1407 C CA . LEU A 1 169 ? -19.681 -3.059 25.073 1.00 89.62 169 LEU A CA 1
ATOM 1408 C C . LEU A 1 169 ? -19.086 -2.058 24.071 1.00 89.62 169 LEU A C 1
ATOM 1410 O O . LEU A 1 169 ? -18.624 -2.464 23.005 1.00 89.62 169 LEU A O 1
ATOM 1414 N N . GLY A 1 170 ? -19.001 -0.774 24.428 1.00 89.06 170 GLY A N 1
ATOM 1415 C CA . GLY A 1 170 ? -18.392 0.263 23.592 1.00 89.06 170 GLY A CA 1
ATOM 1416 C C . GLY A 1 170 ? -16.917 -0.009 23.285 1.00 89.06 170 GLY A C 1
ATOM 1417 O O . GLY A 1 170 ? -16.482 0.115 22.135 1.00 89.06 170 GLY A O 1
ATOM 1418 N N . ASN A 1 171 ? -16.154 -0.484 24.272 1.00 89.50 171 ASN A N 1
ATOM 1419 C CA . ASN A 1 171 ? -14.748 -0.853 24.091 1.00 89.50 171 ASN A CA 1
ATOM 1420 C C . ASN A 1 171 ? -14.560 -2.112 23.242 1.00 89.50 171 ASN A C 1
ATOM 1422 O O . ASN A 1 171 ? -13.674 -2.137 22.387 1.00 89.50 171 ASN A O 1
ATOM 1426 N N . ILE A 1 172 ? -15.409 -3.129 23.417 1.00 89.31 172 ILE A N 1
ATOM 1427 C CA . ILE A 1 172 ? -15.382 -4.340 22.585 1.00 89.31 172 ILE A CA 1
ATOM 1428 C C . ILE A 1 172 ? -15.695 -3.989 21.130 1.00 89.31 172 ILE A C 1
ATOM 1430 O O . ILE A 1 172 ? -14.960 -4.407 20.237 1.00 89.31 172 ILE A O 1
ATOM 1434 N N . ILE A 1 173 ? -16.733 -3.186 20.878 1.00 89.25 173 ILE A N 1
ATOM 1435 C CA . ILE A 1 173 ? -17.095 -2.743 19.523 1.00 89.25 173 ILE A CA 1
ATOM 1436 C C . ILE A 1 173 ? -15.962 -1.913 18.906 1.00 89.25 173 ILE A C 1
ATOM 1438 O O . ILE A 1 173 ? -15.597 -2.130 17.748 1.00 89.25 173 ILE A O 1
ATOM 1442 N N . SER A 1 174 ? -15.357 -1.009 19.681 1.00 88.94 174 SER A N 1
ATOM 1443 C CA . SER A 1 174 ? -14.228 -0.190 19.223 1.00 88.94 174 SER A CA 1
ATOM 1444 C C . SER A 1 174 ? -13.015 -1.046 18.852 1.00 88.94 174 SER A C 1
ATOM 1446 O O . SER A 1 174 ? -12.423 -0.841 17.793 1.00 88.94 174 SER A O 1
ATOM 1448 N N . LEU A 1 175 ? -12.672 -2.058 19.653 1.00 85.69 175 LEU A N 1
ATOM 1449 C CA . LEU A 1 175 ? -11.585 -2.991 19.342 1.00 85.69 175 LEU A CA 1
ATOM 1450 C C . LEU A 1 175 ? -11.927 -3.885 18.143 1.00 85.69 175 LEU A C 1
ATOM 1452 O O . LEU A 1 175 ? -11.109 -4.025 17.232 1.00 85.69 175 LEU A O 1
ATOM 1456 N N . ALA A 1 176 ? -13.145 -4.425 18.081 1.00 86.00 176 ALA A N 1
ATOM 1457 C CA . ALA A 1 176 ? -13.619 -5.243 16.965 1.00 86.00 176 ALA A CA 1
ATOM 1458 C C . ALA A 1 176 ? -13.636 -4.465 15.640 1.00 86.00 176 ALA A C 1
ATOM 1460 O O . ALA A 1 176 ? -13.355 -5.041 14.589 1.00 86.00 176 ALA A O 1
ATOM 1461 N N . SER A 1 177 ? -13.872 -3.148 15.673 1.00 85.81 177 SER A N 1
ATOM 1462 C CA . SER A 1 177 ? -13.789 -2.302 14.478 1.00 85.81 177 SER A CA 1
ATOM 1463 C C . SER A 1 177 ? -12.413 -2.405 13.803 1.00 85.81 177 SER A C 1
ATOM 1465 O O . SER A 1 177 ? -12.321 -2.493 12.577 1.00 85.81 177 SER A O 1
ATOM 1467 N N . THR A 1 178 ? -11.328 -2.501 14.581 1.00 82.88 178 THR A N 1
ATOM 1468 C CA . THR A 1 178 ? -9.965 -2.609 14.040 1.00 82.88 178 THR A CA 1
ATOM 1469 C C . THR A 1 178 ? -9.757 -3.919 13.267 1.00 82.88 178 THR A C 1
ATOM 1471 O O . THR A 1 178 ? -8.988 -3.958 12.299 1.00 82.88 178 THR A O 1
ATOM 1474 N N . CYS A 1 179 ? -10.500 -4.983 13.590 1.00 79.62 179 CYS A N 1
ATOM 1475 C CA . CYS A 1 179 ? -10.482 -6.237 12.835 1.00 79.62 179 CYS A CA 1
ATOM 1476 C C . CYS A 1 179 ? -10.968 -6.057 11.390 1.00 79.62 179 CYS A C 1
ATOM 1478 O O . CYS A 1 179 ? -10.436 -6.730 10.506 1.00 79.62 179 CYS A O 1
ATOM 1480 N N . PHE A 1 180 ? -11.878 -5.115 11.110 1.00 78.56 180 PHE A N 1
ATOM 1481 C CA . PHE A 1 180 ? -12.309 -4.804 9.739 1.00 78.56 180 PHE A CA 1
ATOM 1482 C C . PHE A 1 180 ? -11.198 -4.170 8.887 1.00 78.56 180 PHE A C 1
ATOM 1484 O O . PHE A 1 180 ? -11.161 -4.387 7.676 1.00 78.56 180 PHE A O 1
ATOM 1491 N N . LEU A 1 181 ? -10.261 -3.431 9.496 1.00 72.69 181 LEU A N 1
ATOM 1492 C CA . LEU A 1 181 ? -9.126 -2.824 8.787 1.00 72.69 181 LEU A CA 1
ATOM 1493 C C . LEU A 1 181 ? -8.083 -3.866 8.358 1.00 72.69 181 LEU A C 1
ATOM 1495 O O . LEU A 1 181 ? -7.635 -3.860 7.212 1.00 72.69 181 LEU A O 1
ATOM 1499 N N . MET A 1 182 ? -7.682 -4.755 9.272 1.00 68.44 182 MET A N 1
ATOM 1500 C CA . MET A 1 182 ? -6.492 -5.604 9.088 1.00 68.44 182 MET A CA 1
ATOM 1501 C C . MET A 1 182 ? -6.791 -7.093 8.892 1.00 68.44 182 MET A C 1
ATOM 1503 O O . MET A 1 182 ? -5.923 -7.819 8.404 1.00 68.44 182 MET A O 1
ATOM 1507 N N . GLY A 1 183 ? -7.989 -7.541 9.269 1.00 73.50 183 GLY A N 1
ATOM 1508 C CA . GLY A 1 183 ? -8.349 -8.946 9.445 1.00 73.50 183 GLY A CA 1
ATOM 1509 C C . GLY A 1 183 ? -8.010 -9.460 10.857 1.00 73.50 183 GLY A C 1
ATOM 1510 O O . GLY A 1 183 ? -6.987 -9.061 11.424 1.00 73.50 183 GLY A O 1
ATOM 1511 N N . PRO A 1 184 ? -8.823 -10.366 11.433 1.00 65.81 184 PRO A N 1
ATOM 1512 C CA . PRO A 1 184 ? -8.713 -10.798 12.831 1.00 65.81 184 PRO A CA 1
ATOM 1513 C C . PRO A 1 184 ? -7.347 -11.414 13.173 1.00 65.81 184 PRO A C 1
ATOM 1515 O O . PRO A 1 184 ? -6.712 -11.011 14.142 1.00 65.81 184 PRO A O 1
ATOM 1518 N N . CYS A 1 185 ? -6.811 -12.308 12.337 1.00 63.56 185 CYS A N 1
ATOM 1519 C CA . CYS A 1 185 ? -5.507 -12.939 12.595 1.00 63.56 185 CYS A CA 1
ATOM 1520 C C . CYS A 1 185 ? -4.321 -11.963 12.477 1.00 63.56 185 CYS A C 1
ATOM 1522 O O . CYS A 1 185 ? -3.294 -12.132 13.135 1.00 63.56 185 CYS A O 1
ATOM 1524 N N . ASN A 1 186 ? -4.454 -10.932 11.642 1.00 65.44 186 ASN A N 1
ATOM 1525 C CA . ASN A 1 186 ? -3.428 -9.907 11.458 1.00 65.44 186 ASN A CA 1
ATOM 1526 C C . ASN A 1 186 ? -3.482 -8.819 12.535 1.00 65.44 186 ASN A C 1
ATOM 1528 O O . ASN A 1 186 ? -2.455 -8.180 12.765 1.00 65.44 186 ASN A O 1
ATOM 1532 N N . GLN A 1 187 ? -4.630 -8.615 13.191 1.00 67.44 187 GLN A N 1
ATOM 1533 C CA . GLN A 1 187 ? -4.731 -7.742 14.361 1.00 67.44 187 GLN A CA 1
ATOM 1534 C C . GLN A 1 187 ? -3.876 -8.284 15.507 1.00 67.44 187 GLN A C 1
ATOM 1536 O O . GLN A 1 187 ? -2.930 -7.614 15.918 1.00 67.44 187 GLN A O 1
ATOM 1541 N N . PHE A 1 188 ? -4.086 -9.540 15.915 1.00 65.88 188 PHE A N 1
ATOM 1542 C CA . PHE A 1 188 ? -3.314 -10.149 17.007 1.00 65.88 188 PHE A CA 1
ATOM 1543 C C . PHE A 1 188 ? -1.800 -10.127 16.762 1.00 65.88 188 P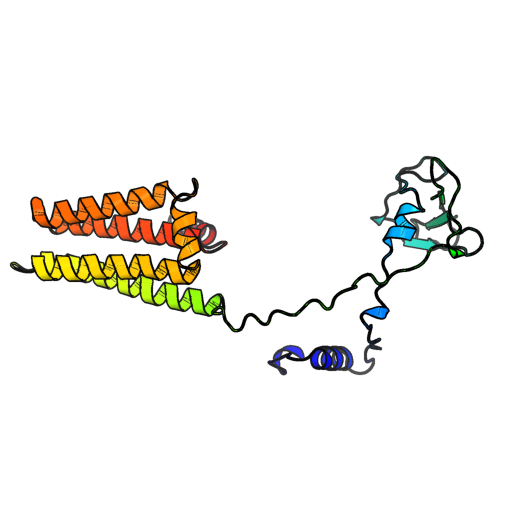HE A C 1
ATOM 1545 O O . PHE A 1 188 ? -1.034 -9.757 17.647 1.00 65.88 188 PHE A O 1
ATOM 1552 N N . LYS A 1 189 ? -1.347 -10.436 15.539 1.00 64.88 189 LYS A N 1
ATOM 1553 C CA . LYS A 1 189 ? 0.087 -10.389 15.202 1.00 64.88 189 LYS A CA 1
ATOM 1554 C C . LYS A 1 189 ? 0.671 -8.974 15.245 1.00 64.88 189 LYS A C 1
ATOM 1556 O O . LYS A 1 189 ? 1.840 -8.805 15.576 1.00 64.88 189 LYS A O 1
ATOM 1561 N N . LYS A 1 190 ? -0.115 -7.950 14.899 1.00 64.69 190 LYS A N 1
ATOM 1562 C CA . LYS A 1 190 ? 0.356 -6.555 14.837 1.00 64.69 190 LYS A CA 1
ATOM 1563 C C . LYS A 1 190 ? 0.251 -5.809 16.162 1.00 64.69 190 LYS A C 1
ATOM 1565 O O . LYS A 1 190 ? 0.905 -4.775 16.293 1.00 64.69 190 LYS A O 1
ATOM 1570 N N . MET A 1 191 ? -0.487 -6.335 17.137 1.00 60.03 191 MET A N 1
ATOM 1571 C CA . MET A 1 191 ? -0.505 -5.810 18.508 1.00 60.03 191 MET A CA 1
ATOM 1572 C C . MET A 1 191 ? 0.874 -5.891 19.186 1.00 60.03 191 MET A C 1
ATOM 1574 O O . MET A 1 191 ? 1.197 -5.030 19.996 1.00 60.03 191 MET A O 1
ATOM 1578 N N . PHE A 1 192 ? 1.727 -6.840 18.782 1.00 58.81 192 PHE A N 1
ATOM 1579 C CA . PHE A 1 192 ? 3.091 -7.013 19.303 1.00 58.81 192 PHE A CA 1
ATOM 1580 C C . PHE A 1 192 ? 4.190 -6.360 18.443 1.00 58.81 192 PHE A C 1
ATOM 1582 O O . PHE A 1 192 ? 5.373 -6.614 18.647 1.00 58.81 192 PHE A O 1
ATOM 1589 N N . ALA A 1 193 ? 3.838 -5.520 17.465 1.00 67.00 193 ALA A N 1
ATOM 1590 C CA . ALA A 1 193 ? 4.836 -4.817 16.659 1.00 67.00 193 ALA A CA 1
ATOM 1591 C C . ALA A 1 193 ? 5.361 -3.566 17.389 1.00 67.00 193 ALA A C 1
ATOM 1593 O O . ALA A 1 193 ? 4.576 -2.711 17.804 1.00 67.00 193 ALA A O 1
ATOM 1594 N N . SER A 1 194 ? 6.686 -3.406 17.476 1.00 57.09 194 SER A N 1
ATOM 1595 C CA . SER A 1 194 ? 7.374 -2.387 18.295 1.00 57.09 194 SER A CA 1
ATOM 1596 C C . SER A 1 194 ? 6.916 -0.944 18.062 1.00 57.09 194 SER A C 1
ATOM 1598 O O . SER A 1 194 ? 6.904 -0.135 18.982 1.00 57.09 194 SER A O 1
ATOM 1600 N N . THR A 1 195 ? 6.463 -0.614 16.852 1.00 65.69 195 THR A N 1
ATOM 1601 C CA . THR A 1 195 ? 5.965 0.728 16.506 1.00 65.69 195 THR A CA 1
ATOM 1602 C C . THR A 1 195 ? 4.561 1.042 17.037 1.00 65.69 195 THR A C 1
ATOM 1604 O O . THR A 1 195 ? 4.123 2.186 16.927 1.00 65.69 195 THR A O 1
ATOM 1607 N N . ARG A 1 196 ? 3.829 0.059 17.584 1.00 72.69 196 ARG A N 1
ATOM 1608 C CA . ARG A 1 196 ? 2.419 0.194 18.016 1.00 72.69 196 ARG A CA 1
ATOM 1609 C C . ARG A 1 196 ? 2.153 -0.278 19.447 1.00 72.69 196 ARG A C 1
ATOM 1611 O O . ARG A 1 196 ? 1.076 -0.007 19.979 1.00 72.69 196 ARG A O 1
ATOM 1618 N N . ILE A 1 197 ? 3.129 -0.927 20.082 1.00 75.81 197 ILE A N 1
ATOM 1619 C CA . ILE A 1 197 ? 3.031 -1.420 21.463 1.00 75.81 197 ILE A CA 1
ATOM 1620 C C . ILE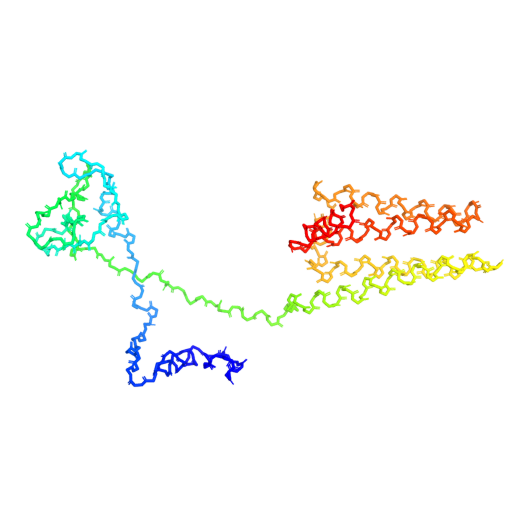 A 1 197 ? 2.703 -0.285 22.440 1.00 75.81 197 ILE A C 1
ATOM 1622 O O . ILE A 1 197 ? 1.818 -0.455 23.267 1.00 75.81 197 ILE A O 1
ATOM 1626 N N . ILE A 1 198 ? 3.330 0.889 22.300 1.00 79.44 198 ILE A N 1
ATOM 1627 C CA . ILE A 1 198 ? 3.111 2.030 23.209 1.00 79.44 198 ILE A CA 1
ATOM 1628 C C . ILE A 1 198 ? 1.630 2.437 23.242 1.00 79.44 198 ILE A C 1
ATOM 1630 O O . ILE A 1 198 ? 1.042 2.548 24.313 1.00 79.44 198 ILE A O 1
ATOM 1634 N N . ALA A 1 199 ? 1.002 2.592 22.071 1.00 79.19 199 ALA A N 1
ATOM 1635 C CA . ALA A 1 199 ? -0.418 2.930 21.981 1.00 79.19 199 ALA A CA 1
ATOM 1636 C C . ALA A 1 199 ? -1.307 1.814 22.554 1.00 79.19 199 ALA A C 1
ATOM 1638 O O . ALA A 1 199 ? -2.302 2.093 23.213 1.00 79.19 199 ALA A O 1
ATOM 1639 N N . THR A 1 200 ? -0.922 0.555 22.341 1.00 80.62 200 THR A N 1
ATOM 1640 C CA . THR A 1 200 ? -1.668 -0.612 22.830 1.00 80.62 200 THR A CA 1
ATOM 1641 C C . THR A 1 200 ? -1.637 -0.680 24.361 1.00 80.62 200 THR A C 1
ATOM 1643 O O . THR A 1 200 ? -2.687 -0.783 24.988 1.00 80.62 200 THR A O 1
ATOM 1646 N N . ILE A 1 201 ? -0.456 -0.533 24.974 1.00 84.00 201 ILE A N 1
ATOM 1647 C CA . ILE A 1 201 ? -0.287 -0.476 26.435 1.00 84.00 201 ILE A CA 1
ATOM 1648 C C . ILE A 1 201 ? -1.105 0.677 27.015 1.00 84.00 201 ILE A C 1
ATOM 1650 O O . ILE A 1 201 ? -1.832 0.483 27.984 1.00 84.00 201 ILE A O 1
ATOM 1654 N N . LEU A 1 202 ? -1.041 1.859 26.398 1.00 85.00 202 LEU A N 1
ATOM 1655 C CA . LEU A 1 202 ? -1.756 3.037 26.881 1.00 85.00 202 LEU A CA 1
ATOM 1656 C C . LEU A 1 202 ? -3.283 2.848 26.846 1.00 85.00 202 LEU A C 1
ATOM 1658 O O . LEU A 1 202 ? -3.971 3.262 27.779 1.00 85.00 202 LEU A O 1
ATOM 1662 N N . VAL A 1 203 ? -3.820 2.159 25.832 1.00 84.38 203 VAL A N 1
ATOM 1663 C CA . VAL A 1 203 ? -5.246 1.783 25.772 1.00 84.38 203 VAL A CA 1
ATOM 1664 C C . VAL A 1 203 ? -5.611 0.793 26.885 1.00 84.38 203 VAL A C 1
ATOM 1666 O O . VAL A 1 203 ? -6.586 1.015 27.591 1.00 84.38 203 VAL A O 1
ATOM 1669 N N . PHE A 1 204 ? -4.832 -0.268 27.105 1.00 85.81 204 PHE A N 1
ATOM 1670 C CA . PHE A 1 204 ? -5.144 -1.241 28.164 1.00 85.81 204 PHE A CA 1
ATOM 1671 C C . PHE A 1 204 ? -5.029 -0.648 29.575 1.00 85.81 204 PHE A C 1
ATOM 1673 O O . PHE A 1 204 ? -5.890 -0.894 30.419 1.00 85.81 204 PHE A O 1
ATOM 1680 N N . VAL A 1 205 ? -4.005 0.173 29.823 1.00 88.19 205 VAL A N 1
ATOM 1681 C CA . VAL A 1 205 ? -3.822 0.869 31.105 1.00 88.19 205 VAL A CA 1
ATOM 1682 C C . VAL A 1 205 ? -4.963 1.856 31.349 1.00 88.19 205 VAL A C 1
ATOM 1684 O O . VAL A 1 205 ? -5.530 1.868 32.439 1.00 88.19 205 VAL A O 1
ATOM 1687 N N . SER A 1 206 ? -5.360 2.641 30.341 1.00 85.62 206 SER A N 1
ATOM 1688 C CA . SER A 1 206 ? -6.496 3.564 30.478 1.00 85.62 206 SER A CA 1
ATOM 1689 C C . SER A 1 206 ? -7.824 2.836 30.697 1.00 85.62 206 SER A C 1
ATOM 1691 O O . SER A 1 206 ? -8.629 3.308 31.499 1.00 85.62 206 SER A O 1
ATOM 1693 N N . ILE A 1 207 ? -8.029 1.652 30.105 1.00 86.69 207 ILE A N 1
ATOM 1694 C CA . ILE A 1 207 ? -9.217 0.832 30.384 1.00 86.69 207 ILE A CA 1
ATOM 1695 C C . ILE A 1 207 ? -9.283 0.431 31.863 1.00 86.69 207 ILE A C 1
ATOM 1697 O O . ILE A 1 207 ? -10.335 0.578 32.492 1.00 86.69 207 ILE A O 1
ATOM 1701 N N . ALA A 1 208 ? -8.166 -0.050 32.420 1.00 87.56 208 ALA A N 1
ATOM 1702 C CA . ALA A 1 208 ? -8.078 -0.474 33.817 1.00 87.56 208 ALA A CA 1
ATOM 1703 C C . ALA A 1 208 ? -8.259 0.701 34.791 1.00 87.56 208 ALA A C 1
ATOM 1705 O O . ALA A 1 208 ? -9.025 0.596 35.750 1.00 87.56 208 ALA A O 1
ATOM 1706 N N . LEU A 1 209 ? -7.615 1.840 34.513 1.00 85.94 209 LEU A N 1
ATOM 1707 C CA . LEU A 1 209 ? -7.744 3.058 35.319 1.00 85.94 209 LEU A CA 1
ATOM 1708 C C . LEU A 1 209 ? -9.169 3.614 35.298 1.00 85.94 209 LEU A C 1
ATOM 1710 O O . LEU A 1 209 ? -9.677 4.012 36.342 1.00 85.94 209 LEU A O 1
ATOM 1714 N N . THR A 1 210 ? -9.840 3.591 34.145 1.00 86.06 210 THR A N 1
ATOM 1715 C CA . THR A 1 210 ? -11.241 4.021 34.030 1.00 86.06 210 THR A CA 1
ATOM 1716 C C . THR A 1 210 ? -12.158 3.141 34.875 1.00 86.06 210 THR A C 1
ATOM 1718 O O . THR A 1 210 ? -13.016 3.649 35.594 1.00 86.06 210 THR A O 1
ATOM 1721 N N . PHE A 1 211 ? -11.966 1.819 34.826 1.00 83.62 211 PHE A N 1
ATOM 1722 C CA . PHE A 1 211 ? -12.764 0.887 35.619 1.00 83.62 211 PHE A CA 1
ATOM 1723 C C . PHE A 1 211 ? -12.533 1.089 37.124 1.00 83.62 211 PHE A C 1
ATOM 1725 O O . PHE A 1 211 ? -13.491 1.149 37.893 1.00 83.62 211 PHE A O 1
ATOM 1732 N N . PHE A 1 212 ? -11.278 1.285 37.539 1.00 86.06 212 PHE A N 1
ATOM 1733 C CA . PHE A 1 212 ? -10.928 1.596 38.926 1.00 86.06 212 PHE A CA 1
ATOM 1734 C C . PHE A 1 212 ? -11.520 2.939 39.389 1.00 86.06 212 PHE A C 1
ATOM 1736 O O . PHE A 1 212 ? -12.102 3.022 40.470 1.00 86.06 212 PHE A O 1
ATOM 1743 N N . ALA A 1 213 ? -11.449 3.978 38.554 1.00 83.00 213 ALA A N 1
ATOM 1744 C CA . ALA A 1 213 ? -12.023 5.292 38.839 1.00 83.00 213 ALA A CA 1
ATOM 1745 C C . ALA A 1 213 ? -13.550 5.253 39.007 1.00 83.00 213 ALA A C 1
ATOM 1747 O O . ALA A 1 213 ? -14.098 5.908 39.894 1.00 83.00 213 ALA A O 1
ATOM 1748 N N . ALA A 1 214 ? -14.230 4.461 38.178 1.00 81.25 214 ALA A N 1
ATOM 1749 C CA . ALA A 1 214 ? -15.680 4.330 38.210 1.00 81.25 214 ALA A CA 1
ATOM 1750 C C . ALA A 1 214 ? -16.180 3.490 39.394 1.00 81.25 214 ALA A C 1
ATOM 1752 O O . ALA A 1 214 ? -17.145 3.874 40.054 1.00 81.25 214 ALA A O 1
ATOM 1753 N N . VAL A 1 215 ? -15.535 2.348 39.663 1.00 80.31 215 VAL A N 1
ATOM 1754 C CA . VAL A 1 215 ? -16.009 1.373 40.660 1.00 80.31 215 VAL A CA 1
ATOM 1755 C C . VAL A 1 215 ? -15.473 1.660 42.059 1.00 80.31 215 VAL A C 1
ATOM 1757 O O . VAL A 1 215 ? -16.216 1.498 43.016 1.00 80.31 215 VAL A O 1
ATOM 1760 N N . HIS A 1 216 ? -14.205 2.058 42.195 1.00 81.31 216 HIS A N 1
ATOM 1761 C CA . HIS A 1 216 ? -13.559 2.197 43.504 1.00 81.31 216 HIS A CA 1
ATOM 1762 C C . HIS A 1 216 ? -13.547 3.642 44.009 1.00 81.31 216 HIS A C 1
ATOM 1764 O O . HIS A 1 216 ? -13.837 3.896 45.172 1.00 81.31 216 HIS A O 1
ATOM 1770 N N . LEU A 1 217 ? -13.232 4.600 43.131 1.00 78.81 217 LEU A N 1
ATOM 1771 C CA . LEU A 1 217 ? -13.176 6.022 43.495 1.00 78.81 217 LEU A CA 1
ATOM 1772 C C . LEU A 1 217 ? -14.544 6.716 43.405 1.00 78.81 217 LEU A C 1
ATOM 1774 O O . LEU A 1 217 ? -14.677 7.834 43.896 1.00 78.81 217 LEU A O 1
ATOM 1778 N N . HIS A 1 218 ? -15.535 6.084 42.756 1.00 76.06 218 HIS A N 1
ATOM 1779 C CA . HIS A 1 218 ? -16.873 6.632 42.487 1.00 76.06 218 HIS A CA 1
ATOM 1780 C C . HIS A 1 218 ? -16.856 8.077 41.953 1.00 76.06 218 HIS A C 1
ATOM 1782 O O . HIS A 1 218 ? -17.786 8.849 42.181 1.00 76.06 218 HIS A O 1
ATOM 1788 N N . ASN A 1 219 ? -15.791 8.453 41.235 1.00 82.00 219 ASN A N 1
ATOM 1789 C CA . ASN A 1 219 ? -15.598 9.809 40.741 1.00 82.00 219 ASN A CA 1
ATOM 1790 C C . ASN A 1 219 ? -15.907 9.861 39.234 1.00 82.00 219 ASN A C 1
ATOM 1792 O O . ASN A 1 219 ? -15.062 9.462 38.422 1.00 82.00 219 ASN A O 1
ATOM 1796 N N . PRO A 1 220 ? -17.093 10.364 38.836 1.00 79.25 220 PRO A N 1
ATOM 1797 C CA . PRO A 1 220 ? -17.520 10.367 37.438 1.00 79.25 220 PRO A CA 1
ATOM 1798 C C . PRO A 1 220 ? -16.646 11.273 36.560 1.00 79.25 220 PRO A C 1
ATOM 1800 O O . PRO A 1 220 ? -16.405 10.955 35.396 1.00 79.25 220 PRO A O 1
ATOM 1803 N N . GLY A 1 221 ? -16.107 12.367 37.112 1.00 85.12 221 GLY A N 1
ATOM 1804 C CA . GLY A 1 221 ? -15.231 13.280 36.374 1.00 85.12 221 GLY A CA 1
ATOM 1805 C C . GLY A 1 221 ? -13.892 12.638 36.008 1.00 85.12 221 GLY A C 1
ATOM 1806 O O . GLY A 1 221 ? -13.425 12.770 34.876 1.00 85.12 221 GLY A O 1
ATOM 1807 N N . LEU A 1 222 ? -13.304 11.880 36.939 1.00 84.31 222 LEU A N 1
ATOM 1808 C CA . LEU A 1 222 ? -12.044 11.173 36.703 1.00 84.31 222 LEU A CA 1
ATOM 1809 C C . LEU A 1 222 ? -12.216 10.035 35.680 1.00 84.31 222 LEU A C 1
ATOM 1811 O O . LEU A 1 222 ? -11.375 9.861 34.799 1.00 84.31 222 LEU A O 1
ATOM 1815 N N . ALA A 1 223 ? -13.330 9.297 35.754 1.00 85.50 223 ALA A N 1
ATOM 1816 C CA . ALA A 1 223 ? -13.665 8.260 34.777 1.00 85.50 223 ALA A CA 1
ATOM 1817 C C . ALA A 1 223 ? -13.850 8.843 33.362 1.00 85.50 223 ALA A C 1
ATOM 1819 O O . ALA A 1 223 ? -13.329 8.293 32.391 1.00 85.50 223 ALA A O 1
ATOM 1820 N N . LEU A 1 224 ? -14.518 9.997 33.241 1.00 87.44 224 LEU A N 1
ATOM 1821 C CA . LEU A 1 224 ? -14.692 10.690 31.963 1.00 87.44 224 LEU A CA 1
ATOM 1822 C C . LEU A 1 224 ? -13.353 11.147 31.364 1.00 87.44 224 LEU A C 1
ATOM 1824 O O . LEU A 1 224 ? -13.130 10.970 30.165 1.00 87.44 224 LEU A O 1
ATOM 1828 N N . LEU A 1 225 ? -12.444 11.676 32.189 1.00 88.88 225 LEU A N 1
ATOM 1829 C CA . LEU A 1 225 ? -11.101 12.072 31.754 1.00 88.88 225 LEU A CA 1
ATOM 1830 C C . LEU A 1 225 ? -10.339 10.888 31.138 1.00 88.88 225 LEU A C 1
ATOM 1832 O O . LEU A 1 225 ? -9.780 11.010 30.045 1.00 88.88 225 LEU A O 1
ATOM 1836 N N . PHE A 1 226 ? -10.341 9.730 31.805 1.00 87.69 226 PHE A N 1
ATOM 1837 C CA . PHE A 1 226 ? -9.653 8.546 31.289 1.00 87.69 226 PHE A CA 1
ATOM 1838 C C . PHE A 1 226 ? -10.277 8.017 29.992 1.00 87.69 226 PHE A C 1
ATOM 1840 O O . PHE A 1 226 ? -9.532 7.629 29.094 1.00 87.69 226 PHE A O 1
ATOM 1847 N N . ILE A 1 227 ? -11.602 8.099 29.827 1.00 88.81 227 ILE A N 1
ATOM 1848 C CA . ILE A 1 227 ? -12.295 7.728 28.577 1.00 88.81 227 ILE A CA 1
ATOM 1849 C C . ILE A 1 227 ? -11.903 8.637 27.409 1.00 88.81 227 ILE A C 1
ATOM 1851 O O . ILE A 1 227 ? -11.748 8.159 26.281 1.00 88.81 227 ILE A O 1
ATOM 1855 N N . ILE A 1 228 ? -11.702 9.934 27.655 1.00 89.44 228 ILE A N 1
ATOM 1856 C CA . ILE A 1 228 ? -11.221 10.872 26.630 1.00 89.44 228 ILE A CA 1
ATOM 1857 C C . ILE A 1 228 ? -9.806 10.481 26.190 1.00 89.44 228 ILE A C 1
ATOM 1859 O O . ILE A 1 228 ? -9.556 10.311 24.994 1.00 89.44 228 ILE A O 1
ATOM 1863 N N . ILE A 1 229 ? -8.898 10.267 27.148 1.00 87.88 229 ILE A N 1
ATOM 1864 C CA . ILE A 1 229 ? -7.517 9.836 26.873 1.00 87.88 229 ILE A CA 1
ATOM 1865 C C . ILE A 1 229 ? -7.515 8.506 26.107 1.00 87.88 229 ILE A C 1
ATOM 1867 O O . ILE A 1 229 ? -6.806 8.356 25.110 1.00 87.88 229 ILE A O 1
ATOM 1871 N N . GLN A 1 230 ? -8.354 7.560 26.523 1.00 88.38 230 GLN A N 1
ATOM 1872 C CA . GLN A 1 230 ? -8.507 6.264 25.877 1.00 88.38 230 GLN A CA 1
ATOM 1873 C C . GLN A 1 230 ? -9.020 6.392 24.433 1.00 88.38 230 GLN A C 1
ATOM 1875 O O . GLN A 1 230 ? -8.500 5.729 23.533 1.00 88.38 230 GLN A O 1
ATOM 1880 N N . SER A 1 231 ? -10.006 7.259 24.184 1.00 86.75 231 SER A N 1
ATOM 1881 C CA . SER A 1 231 ? -10.571 7.491 22.846 1.00 86.75 231 SER A CA 1
ATOM 1882 C C . SER A 1 231 ? -9.538 8.099 21.896 1.00 86.75 231 SER A C 1
ATOM 1884 O O . SER A 1 231 ? -9.421 7.673 20.742 1.00 86.75 231 SER A O 1
ATOM 1886 N N . LEU A 1 232 ? -8.721 9.038 22.385 1.00 88.94 232 LEU A N 1
ATOM 1887 C CA . LEU A 1 232 ? -7.601 9.610 21.631 1.00 88.94 232 LEU A CA 1
ATOM 1888 C C . LEU A 1 232 ? -6.536 8.551 21.320 1.00 88.94 232 LEU A C 1
ATOM 1890 O O . LEU A 1 232 ? -6.084 8.444 20.178 1.00 88.94 232 LEU A O 1
ATOM 1894 N N . ALA A 1 233 ? -6.187 7.715 22.299 1.00 87.12 233 ALA A N 1
ATOM 1895 C CA . ALA A 1 233 ? -5.223 6.632 22.129 1.00 87.12 233 ALA A CA 1
ATOM 1896 C C . ALA A 1 233 ? -5.696 5.580 21.112 1.00 87.12 233 ALA A C 1
ATOM 1898 O O . ALA A 1 233 ? -4.935 5.190 20.223 1.00 87.12 233 ALA A O 1
ATOM 1899 N N . MET A 1 234 ? -6.967 5.167 21.181 1.00 85.12 234 MET A N 1
ATOM 1900 C CA . MET A 1 234 ? -7.570 4.248 20.209 1.00 85.12 234 MET A CA 1
ATOM 1901 C C . MET A 1 234 ? -7.662 4.858 18.808 1.00 85.12 234 MET A C 1
ATOM 1903 O O . MET A 1 234 ? -7.450 4.157 17.815 1.00 85.12 234 MET A O 1
ATOM 1907 N N . THR A 1 235 ? -7.930 6.160 18.706 1.00 88.38 235 THR A N 1
ATOM 1908 C CA . THR A 1 235 ? -7.939 6.870 17.419 1.00 88.38 235 THR A CA 1
ATOM 1909 C C . THR A 1 235 ? -6.536 6.892 16.820 1.00 88.38 235 THR A C 1
ATOM 1911 O O . THR A 1 235 ? -6.350 6.527 15.660 1.00 88.38 235 THR A O 1
ATOM 1914 N N . TRP A 1 236 ? -5.518 7.214 17.620 1.00 86.88 236 TRP A N 1
ATOM 1915 C CA . TRP A 1 236 ? -4.117 7.201 17.191 1.00 86.88 236 TRP A CA 1
ATOM 1916 C C . TRP A 1 236 ? -3.630 5.807 16.771 1.00 86.88 236 TRP A C 1
ATOM 1918 O O . TRP A 1 236 ? -2.933 5.638 15.760 1.00 86.88 236 TRP A O 1
ATOM 1928 N N . TYR A 1 237 ? -4.038 4.782 17.519 1.00 84.44 237 TYR A N 1
ATOM 1929 C CA . TYR A 1 237 ? -3.799 3.384 17.181 1.00 84.44 237 TYR A CA 1
ATOM 1930 C C . TYR A 1 237 ? -4.441 3.019 15.837 1.00 84.44 237 TYR A C 1
ATOM 1932 O O . TYR A 1 237 ? -3.771 2.475 14.958 1.00 84.44 237 TYR A O 1
ATOM 1940 N N . SER A 1 238 ? -5.699 3.405 15.630 1.00 83.81 238 SER A N 1
ATOM 1941 C CA . SER A 1 238 ? -6.444 3.151 14.395 1.00 83.81 238 SER A CA 1
ATOM 1942 C C . SER A 1 238 ? -5.839 3.860 13.179 1.00 83.81 238 SER A C 1
ATOM 1944 O O . SER A 1 238 ? -5.628 3.244 12.133 1.00 83.81 238 SER A O 1
ATOM 1946 N N . LEU A 1 239 ? -5.452 5.130 13.327 1.00 85.00 239 LEU A N 1
ATOM 1947 C CA . LEU A 1 239 ? -4.771 5.911 12.286 1.00 85.00 239 LEU A CA 1
ATOM 1948 C C . LEU A 1 239 ? -3.429 5.295 11.882 1.00 85.00 239 LEU A C 1
ATOM 1950 O O . LEU A 1 239 ? -3.008 5.426 10.735 1.00 85.00 239 LEU A O 1
ATOM 1954 N N . SER A 1 240 ? -2.764 4.571 12.787 1.00 82.88 240 SER A N 1
ATOM 1955 C CA . SER A 1 240 ? -1.509 3.876 12.482 1.00 82.88 240 SER A CA 1
ATOM 1956 C C . SER A 1 240 ? -1.666 2.744 11.463 1.00 82.88 240 SER A C 1
ATOM 1958 O O . SER A 1 240 ? -0.658 2.265 10.930 1.00 82.88 240 SER A O 1
ATOM 1960 N N . TYR A 1 241 ? -2.898 2.306 11.190 1.00 74.25 241 TYR A N 1
ATOM 1961 C CA . TYR A 1 241 ? -3.217 1.294 10.185 1.00 74.25 241 TYR A CA 1
ATOM 1962 C C . TYR A 1 241 ? -3.492 1.866 8.796 1.00 74.25 241 TYR A C 1
ATOM 1964 O O . TYR A 1 241 ? -3.330 1.141 7.814 1.00 74.25 241 TYR A O 1
ATOM 1972 N N . ILE A 1 242 ? -3.871 3.140 8.703 1.00 79.75 242 ILE A N 1
ATOM 1973 C CA . ILE A 1 242 ? -4.234 3.785 7.443 1.00 79.75 242 ILE A CA 1
ATOM 1974 C C . ILE A 1 242 ? -2.996 4.528 6.906 1.00 79.75 242 ILE A C 1
ATOM 1976 O O . ILE A 1 242 ? -2.444 5.383 7.607 1.00 79.75 242 ILE A O 1
ATOM 1980 N N . PRO A 1 243 ? -2.521 4.223 5.683 1.00 77.75 243 PRO A N 1
ATOM 1981 C CA . PRO A 1 243 ? -1.397 4.941 5.089 1.00 77.75 243 PRO A CA 1
ATOM 1982 C C . PRO A 1 243 ? -1.737 6.432 4.960 1.00 77.75 243 PRO A C 1
ATOM 1984 O O . PRO A 1 243 ? -2.868 6.780 4.630 1.00 77.75 243 PRO A O 1
ATOM 1987 N N . TYR A 1 244 ? -0.765 7.304 5.241 1.00 78.88 244 TYR A N 1
ATOM 1988 C CA . TYR A 1 244 ? -0.884 8.773 5.200 1.00 78.88 244 TYR A CA 1
ATOM 1989 C C . TYR A 1 244 ? -1.852 9.423 6.205 1.00 78.88 244 TYR A C 1
ATOM 1991 O O . TYR A 1 244 ? -1.841 10.644 6.349 1.00 78.88 244 TYR A O 1
ATOM 1999 N N . ALA A 1 245 ? -2.648 8.655 6.956 1.00 83.25 245 ALA A N 1
ATOM 2000 C CA . ALA A 1 245 ? -3.629 9.230 7.877 1.00 83.25 245 ALA A CA 1
ATOM 2001 C C . ALA A 1 245 ? -2.981 9.944 9.074 1.00 83.25 245 ALA A C 1
ATOM 2003 O O . ALA A 1 245 ? -3.414 11.028 9.454 1.00 83.25 245 ALA A O 1
ATOM 2004 N N . ARG A 1 246 ? -1.902 9.382 9.640 1.00 83.69 246 ARG A N 1
ATOM 2005 C CA . ARG A 1 246 ? -1.147 10.036 10.727 1.00 83.69 246 ARG A CA 1
ATOM 2006 C C . ARG A 1 246 ? -0.506 11.347 10.282 1.00 83.69 246 ARG A C 1
ATOM 2008 O O . ARG A 1 246 ? -0.522 12.308 11.042 1.00 83.69 246 ARG A O 1
ATOM 2015 N N . ASP A 1 247 ? 0.026 11.385 9.064 1.00 84.88 247 ASP A N 1
ATOM 2016 C CA . ASP A 1 247 ? 0.672 12.583 8.527 1.00 84.88 247 ASP A CA 1
ATOM 2017 C C . ASP A 1 247 ? -0.358 13.680 8.243 1.00 84.88 247 ASP A C 1
ATOM 2019 O O . ASP A 1 247 ? -0.096 14.848 8.516 1.00 84.88 247 ASP A O 1
ATOM 2023 N N . ALA A 1 248 ? -1.553 13.309 7.769 1.00 85.44 248 ALA A N 1
ATOM 2024 C CA . ALA A 1 248 ? -2.665 14.240 7.608 1.00 85.44 248 ALA A CA 1
ATOM 2025 C C . ALA A 1 248 ? -3.086 14.860 8.950 1.00 85.44 248 ALA A C 1
ATOM 2027 O O . ALA A 1 248 ? -3.172 16.080 9.048 1.00 85.44 248 ALA A O 1
ATOM 2028 N N . VAL A 1 249 ? -3.273 14.040 9.994 1.00 86.31 249 VAL A N 1
ATOM 2029 C CA . VAL A 1 249 ? -3.668 14.532 11.327 1.00 86.31 249 VAL A CA 1
ATOM 2030 C C . VAL A 1 249 ? -2.601 15.442 11.934 1.00 86.31 249 VAL A C 1
ATOM 2032 O O . VAL A 1 249 ? -2.929 16.509 12.446 1.00 86.31 249 VAL A O 1
ATOM 2035 N N . LYS A 1 250 ? -1.319 15.066 11.847 1.00 85.94 250 LYS A N 1
ATOM 2036 C CA . LYS A 1 250 ? -0.222 15.914 12.337 1.00 85.94 250 LYS A CA 1
ATOM 2037 C C . LYS A 1 250 ? -0.214 17.274 11.649 1.00 85.94 250 LYS A C 1
ATOM 2039 O O . LYS A 1 250 ? -0.205 18.281 12.341 1.00 85.94 250 LYS A O 1
ATOM 2044 N N . LYS A 1 251 ? -0.338 17.302 10.319 1.00 87.50 251 LYS A N 1
ATOM 2045 C CA . LYS A 1 251 ? -0.407 18.553 9.552 1.00 87.50 251 LYS A CA 1
ATOM 2046 C C . LYS A 1 251 ? -1.609 19.414 9.925 1.00 87.50 251 LYS A C 1
ATOM 2048 O O . LYS A 1 251 ? -1.471 20.625 10.001 1.00 87.50 251 LYS A O 1
ATOM 2053 N N . THR A 1 252 ? -2.778 18.816 10.163 1.00 85.81 252 THR A N 1
ATOM 2054 C CA . THR A 1 252 ? -3.951 19.587 10.607 1.00 85.81 252 THR A CA 1
ATOM 2055 C C . THR A 1 252 ? -3.761 20.159 12.004 1.00 85.81 252 THR A C 1
ATOM 2057 O O . THR A 1 252 ? -4.129 21.300 12.233 1.00 85.81 252 THR A O 1
ATOM 2060 N N . VAL A 1 253 ? -3.152 19.405 12.924 1.00 86.94 253 VAL A N 1
ATOM 2061 C CA . VAL A 1 253 ? -2.868 19.901 14.278 1.00 86.94 253 VAL A CA 1
ATOM 2062 C C . VAL A 1 253 ? -1.812 21.004 14.230 1.00 86.94 253 VAL A C 1
ATOM 2064 O O . VAL A 1 253 ? -2.020 22.048 14.831 1.00 86.94 253 VAL A O 1
ATOM 2067 N N . GLU A 1 254 ? -0.732 20.823 13.467 1.00 87.50 254 GLU A N 1
ATOM 2068 C CA . GLU A 1 254 ? 0.289 21.854 13.235 1.00 87.50 254 GLU A CA 1
ATOM 2069 C C . GLU A 1 254 ? -0.328 23.134 12.650 1.00 87.50 254 GLU A C 1
ATOM 2071 O O . GLU A 1 254 ? -0.034 24.223 13.130 1.00 87.50 254 GLU A O 1
ATOM 2076 N N . ALA A 1 255 ? -1.246 23.010 11.686 1.00 86.00 255 ALA A N 1
ATOM 2077 C CA . ALA A 1 255 ? -1.960 24.142 11.094 1.00 86.00 255 ALA A CA 1
ATOM 2078 C C . ALA A 1 255 ? -3.006 24.794 12.019 1.00 86.00 255 ALA A C 1
ATOM 2080 O O . ALA A 1 255 ? -3.380 25.932 11.778 1.00 86.00 255 ALA A O 1
ATOM 2081 N N . CYS A 1 256 ? -3.514 24.090 13.036 1.00 79.81 256 CYS A N 1
ATOM 2082 C CA . CYS A 1 256 ? -4.424 24.664 14.037 1.00 79.81 256 CYS A CA 1
ATOM 2083 C C . CYS A 1 256 ? -3.686 25.305 15.222 1.00 79.81 256 CYS A C 1
ATOM 2085 O O . CYS A 1 256 ? -4.291 26.073 15.964 1.00 79.81 256 CYS A O 1
ATOM 2087 N N . VAL A 1 257 ? -2.422 24.932 15.441 1.00 82.12 257 VAL A N 1
ATOM 2088 C CA . VAL A 1 257 ? -1.567 25.457 16.518 1.00 82.12 257 VAL A CA 1
ATOM 2089 C C . VAL A 1 257 ? -0.712 26.641 16.039 1.00 82.12 257 VAL A C 1
ATOM 2091 O O . VAL A 1 257 ? -0.275 27.432 16.872 1.00 82.12 257 VAL A O 1
ATOM 2094 N N . THR A 1 258 ? -0.492 26.764 14.724 1.00 59.53 258 THR A N 1
ATOM 2095 C CA . THR A 1 258 ? 0.172 27.909 14.068 1.00 59.53 258 THR A CA 1
ATOM 2096 C C . THR A 1 258 ? -0.847 28.979 13.701 1.00 59.53 258 THR A C 1
ATOM 2098 O O . THR A 1 258 ? -0.536 30.172 13.904 1.00 59.53 258 THR A O 1
#

InterPro domains:
  IPR007305 Vesicle transport protein, Got1/SFT2-like [PF04178] (133-243)
  IPR011691 Vesicle transport protein SFT2 [PTHR23137] (121-257)